Protein AF-W2UK79-F1 (afdb_monomer_lite)

pLDDT: mean 92.47, std 12.88, range [33.97, 98.88]

Foldseek 3Di:
DDDDDDDDDDDDPPDPPPPLPFFAEEEEQADAFQLPAPLDDLLQCVVVQVLLLVLLFQAEEEAADFLVVLVVLVVVVDPLCVCVLVPGQVVLVVLLVLLCVLVVHALVVLVVLLVVLVVDPDAALLSLLSNLSSCSNNSVLLLSLLSCVPRPDPVCCVVHSDDPVSSVVSNVVLPRSGCSNSHRSSNCNSSVHNGHHYQFDPCLSSVLCVLPVCLVVLCVVCVVLLPCLCVQVLNVVLVVLSVVSSVVSHCPSNSLSLQDPVSQVSNCVSPPVSLVVDDRVSCSSVSSNVSLLVRLVSSLVSVVVVCVVPPSGYYYYYDHSNSRVSSVVPQVVDPSYHYDGSD

Radius of gyration: 22.53 Å; chains: 1; bounding box: 51×63×57 Å

Sequence (343 aa):
MRLFSVFTLLFFTFFINNAQDRNTQILIVGTPHLHHIDGFDAAMVSPVIKKLDTYNFDVVCIENMPAEMLYDIRSRKDNAFSGVIDNFGGHRLILADSAQKILEINFVTAEKKISELRKTEILTDQDRLALIEYYIAAADITSAILQYNYLKDRSILKQSRLPHDLIEKVLVLSYGANEIYSVAVPVAQHQHLEKIDYIDNFQDEALLLKHYPDFISDYQKNKDQLNGISEHPIYKKQQEILIKGIADKDLSAYYSFLNDKEYGSQDFQAQWAVWFKTNFESGSDKARFYLWEMRNLQITANIAKVCALNPGKRIMVIIGASHKTFLEKYLKQLPHVDLLSYN

InterPro domains:
  IPR043749 Protein of unknown function DUF5694 [PF18950] (175-340)

Secondary structure (DSSP, 8-state):
-------------S----S--SPEEEEEEEE--GGGSTT--GGGGHHHHHHHHTT--SEEEESS--HHHHHHHHHHT-GGGHHHHHHHTHHHHHHHHHHHHHHT--HHHHHHHHHHHTT-SS--HHHHHHHHHHHHHTT-HHHHHHHHHT-S-GGGGGG-SS-HHHHHHHHHGGGSSSHIIIIIHHHHHHTT-S--EE---THHHHHHHHH-TTHHHHHHHTHHHHTTTTT-HHHHHHHHHHHHHHHHT--HHHHHHHTSHHHHHHHHHHHTGGGGT---TTSHHHHHHHHHHHHHHHHHHHHHHHHHHSTT-EEEEEEEHHHHHHHHHHHTTSTTEEEPP--

Structure (mmCIF, N/CA/C/O backbone):
data_AF-W2UK79-F1
#
_entry.id   AF-W2UK79-F1
#
loop_
_atom_site.group_PDB
_atom_site.id
_atom_site.type_symbol
_atom_site.label_atom_id
_atom_site.label_alt_id
_atom_site.label_comp_id
_atom_site.label_asym_id
_atom_site.label_entity_id
_atom_site.label_seq_id
_atom_site.pdbx_PDB_ins_code
_atom_site.Cartn_x
_atom_site.Cartn_y
_atom_site.Cartn_z
_atom_site.occupancy
_atom_site.B_iso_or_equiv
_atom_site.auth_seq_id
_atom_site.auth_comp_id
_atom_site.auth_asym_id
_atom_site.auth_atom_id
_atom_site.pdbx_PDB_model_num
ATOM 1 N N . MET A 1 1 ? 12.069 -43.355 30.493 1.00 36.28 1 MET A N 1
ATOM 2 C CA . MET A 1 1 ? 12.565 -43.981 29.249 1.00 36.28 1 MET A CA 1
ATOM 3 C C . MET A 1 1 ? 11.518 -43.736 28.173 1.00 36.28 1 MET A C 1
ATOM 5 O O . MET A 1 1 ? 10.355 -44.015 28.419 1.00 36.28 1 MET A O 1
ATOM 9 N N . ARG A 1 2 ? 11.907 -43.085 27.072 1.00 40.25 2 ARG A N 1
ATOM 10 C CA . ARG A 1 2 ? 11.037 -42.711 25.945 1.00 40.25 2 ARG A CA 1
ATOM 11 C C . ARG A 1 2 ? 10.443 -43.955 25.278 1.00 40.25 2 ARG A C 1
ATOM 13 O O . ARG A 1 2 ? 11.193 -44.889 25.021 1.00 40.25 2 ARG A O 1
ATOM 20 N N . LEU A 1 3 ? 9.176 -43.895 24.875 1.00 33.97 3 LEU A N 1
ATOM 21 C CA . LEU A 1 3 ? 8.708 -44.595 23.681 1.00 33.97 3 LEU A CA 1
ATOM 22 C C . LEU A 1 3 ? 7.707 -43.715 22.932 1.00 33.97 3 LEU A C 1
ATOM 24 O O . LEU A 1 3 ? 6.635 -43.380 23.424 1.00 33.97 3 LEU A O 1
ATOM 28 N N . PHE A 1 4 ? 8.145 -43.313 21.743 1.00 39.09 4 PHE A N 1
ATOM 29 C CA . PHE A 1 4 ? 7.326 -42.815 20.650 1.00 39.09 4 PHE A CA 1
ATOM 30 C C . PHE A 1 4 ? 6.219 -43.827 20.325 1.00 39.09 4 PHE A C 1
ATOM 32 O O . PHE A 1 4 ? 6.498 -45.020 20.214 1.00 39.09 4 PHE A O 1
ATOM 39 N N . SER A 1 5 ? 5.008 -43.347 20.048 1.00 36.84 5 SER A N 1
ATOM 40 C CA . SER A 1 5 ? 4.120 -44.038 19.116 1.00 36.84 5 SER A CA 1
ATOM 41 C C . SER A 1 5 ? 3.380 -43.008 18.269 1.00 36.84 5 SER A C 1
ATOM 43 O O . SER A 1 5 ? 2.456 -42.331 18.710 1.00 36.84 5 SER A O 1
ATOM 45 N N . VAL A 1 6 ? 3.912 -42.842 17.062 1.00 41.97 6 VAL A N 1
ATOM 46 C CA . VAL A 1 6 ? 3.257 -42.253 15.896 1.00 41.97 6 VAL A CA 1
ATOM 47 C C . VAL A 1 6 ? 2.276 -43.306 15.361 1.00 41.97 6 VAL A C 1
ATOM 49 O O . VAL A 1 6 ? 2.567 -44.493 15.461 1.00 41.97 6 VAL A O 1
ATOM 52 N N . PHE A 1 7 ? 1.186 -42.847 14.741 1.00 43.78 7 PHE A N 1
ATOM 53 C CA . PHE A 1 7 ? 0.115 -43.593 14.059 1.00 43.78 7 PHE A CA 1
ATOM 54 C C . PHE A 1 7 ? -1.079 -44.041 14.907 1.00 43.78 7 PHE A C 1
ATOM 56 O O . PHE A 1 7 ? -1.149 -45.158 15.408 1.00 43.78 7 PHE A O 1
ATOM 63 N N . THR A 1 8 ? -2.140 -43.234 14.850 1.00 39.72 8 THR A N 1
ATOM 64 C CA . THR A 1 8 ? -3.452 -43.775 14.468 1.00 39.72 8 THR A CA 1
ATOM 65 C C . THR A 1 8 ? -4.184 -42.747 13.605 1.00 39.72 8 THR A C 1
ATOM 67 O O . THR A 1 8 ? -4.798 -41.803 14.092 1.00 39.72 8 THR A O 1
ATOM 70 N N . LEU A 1 9 ? -4.032 -42.910 12.290 1.00 46.16 9 LEU A N 1
ATOM 71 C CA . LEU A 1 9 ? -4.936 -42.374 11.277 1.00 46.16 9 LEU A CA 1
ATOM 72 C C . LEU A 1 9 ? -6.135 -43.338 11.170 1.00 46.16 9 LEU A C 1
ATOM 74 O O . LEU A 1 9 ? -5.940 -44.535 11.363 1.00 46.16 9 LEU A O 1
ATOM 78 N N . LEU A 1 10 ? -7.294 -42.813 10.749 1.00 41.62 10 LEU A N 1
ATOM 79 C CA . LEU A 1 10 ? -8.509 -43.507 10.268 1.00 41.62 10 LEU A CA 1
ATOM 80 C C . LEU A 1 10 ? -9.563 -43.908 11.317 1.00 41.62 10 LEU A C 1
ATOM 82 O O . LEU A 1 10 ? -9.496 -44.974 11.911 1.00 41.62 10 LEU A O 1
ATOM 86 N N . PHE A 1 11 ? -10.610 -43.088 11.454 1.00 41.50 11 PHE A N 1
ATOM 87 C CA . PHE A 1 11 ? -11.919 -43.307 10.804 1.00 41.50 11 PHE A CA 1
ATOM 88 C C . PHE A 1 11 ? -12.947 -42.326 11.394 1.00 41.50 11 PHE A C 1
ATOM 90 O O . PHE A 1 11 ? -13.540 -42.585 12.432 1.00 41.50 11 PHE A O 1
ATOM 97 N N . PHE A 1 12 ? -13.177 -41.206 10.709 1.00 42.12 12 PHE A N 1
ATOM 98 C CA . PHE A 1 12 ? -14.438 -40.464 10.792 1.00 42.12 12 PHE A CA 1
ATOM 99 C C . PHE A 1 12 ? -14.711 -39.879 9.407 1.00 42.12 12 PHE A C 1
ATOM 101 O O . PHE A 1 12 ? -14.282 -38.780 9.068 1.00 42.12 12 PHE A O 1
ATOM 108 N N . THR A 1 13 ? -15.368 -40.666 8.562 1.00 46.53 13 THR A N 1
ATOM 109 C CA . THR A 1 13 ? -16.016 -40.178 7.344 1.00 46.53 13 THR A CA 1
ATOM 110 C C . THR A 1 13 ? -17.510 -40.031 7.615 1.00 46.53 13 THR A C 1
ATOM 112 O O . THR A 1 13 ? -18.098 -40.851 8.312 1.00 46.53 13 THR A O 1
ATOM 115 N N . PHE A 1 14 ? -18.085 -38.986 7.012 1.00 45.28 14 PHE A N 1
ATOM 116 C CA . PHE A 1 14 ? -19.491 -38.558 7.024 1.00 45.28 14 PHE A CA 1
ATOM 117 C C . PHE A 1 14 ? -19.942 -37.609 8.142 1.00 45.28 14 PHE A C 1
ATOM 119 O O . PHE A 1 14 ? -20.873 -37.898 8.874 1.00 45.28 14 PHE A O 1
ATOM 126 N N . PHE A 1 15 ? -19.319 -36.425 8.178 1.00 43.72 15 PHE A N 1
ATOM 127 C CA . PHE A 1 15 ? -19.997 -35.112 8.183 1.00 43.72 15 PHE A CA 1
ATOM 128 C C . PHE A 1 15 ? -18.997 -34.046 7.681 1.00 43.72 15 PHE A C 1
ATOM 130 O O . PHE A 1 15 ? -18.577 -33.161 8.417 1.00 43.72 15 PHE A O 1
ATOM 137 N N . ILE A 1 16 ? -18.555 -34.150 6.421 1.00 49.62 16 ILE A N 1
ATOM 138 C CA . ILE A 1 16 ? -17.819 -33.065 5.747 1.00 49.62 16 ILE A CA 1
ATOM 139 C C . ILE A 1 16 ? -18.728 -32.546 4.635 1.00 49.62 16 ILE A C 1
ATOM 141 O O . ILE A 1 16 ? -18.585 -32.922 3.483 1.00 49.62 16 ILE A O 1
ATOM 145 N N . ASN A 1 17 ? -19.716 -31.740 5.009 1.00 46.31 17 ASN A N 1
ATOM 146 C CA . ASN A 1 17 ? -20.507 -30.932 4.077 1.00 46.31 17 ASN A CA 1
ATOM 147 C C . ASN A 1 17 ? -20.532 -29.487 4.588 1.00 46.31 17 ASN A C 1
ATOM 149 O O . ASN A 1 17 ? -21.589 -28.926 4.833 1.00 46.31 17 ASN A O 1
ATOM 153 N N . ASN A 1 18 ? -19.338 -28.956 4.860 1.00 50.94 18 ASN A N 1
ATOM 154 C CA . ASN A 1 18 ? -19.030 -27.528 5.011 1.00 50.94 18 ASN A CA 1
ATOM 155 C C . ASN A 1 18 ? -17.501 -27.359 4.895 1.00 50.94 18 ASN A C 1
ATOM 157 O O . ASN A 1 18 ? -16.847 -26.763 5.751 1.00 50.94 18 ASN A O 1
ATOM 161 N N . ALA A 1 19 ? -16.894 -27.988 3.884 1.00 52.16 19 ALA A N 1
ATOM 162 C CA . ALA A 1 19 ? -15.477 -27.803 3.595 1.00 52.16 19 ALA A CA 1
ATOM 163 C C . ALA A 1 19 ? -15.313 -26.462 2.877 1.00 52.16 19 ALA A C 1
ATOM 165 O O . ALA A 1 19 ? -15.335 -26.438 1.659 1.00 52.16 19 ALA A O 1
ATOM 166 N N . GLN A 1 20 ? -15.194 -25.373 3.647 1.00 57.97 20 GLN A N 1
ATOM 167 C CA . GLN A 1 20 ? -14.816 -24.027 3.194 1.00 57.97 20 GLN A CA 1
ATOM 168 C C . GLN A 1 20 ? -15.284 -23.724 1.754 1.00 57.97 20 GLN A C 1
ATOM 170 O O . GLN A 1 20 ? -14.470 -23.612 0.844 1.00 57.97 20 GLN A O 1
ATOM 175 N N . ASP A 1 21 ? -16.601 -23.626 1.545 1.00 63.22 21 ASP A N 1
ATOM 176 C CA . ASP A 1 21 ? -17.235 -23.636 0.210 1.00 63.22 21 ASP A CA 1
ATOM 177 C C . ASP A 1 21 ? -16.831 -22.472 -0.718 1.00 63.22 21 ASP A C 1
ATOM 179 O O . ASP A 1 21 ? -17.284 -22.391 -1.861 1.00 63.22 21 ASP A O 1
ATOM 183 N N . ARG A 1 22 ? -15.983 -21.547 -0.258 1.00 85.38 22 ARG A N 1
ATOM 184 C CA . ARG A 1 22 ? -15.556 -20.390 -1.036 1.00 85.38 22 ARG A CA 1
ATOM 185 C C . ARG A 1 22 ? -14.044 -20.218 -1.003 1.00 85.38 22 ARG A C 1
ATOM 187 O O . ARG A 1 22 ? -13.456 -20.001 0.057 1.00 85.38 22 ARG A O 1
ATOM 194 N N . ASN A 1 23 ? -13.445 -20.248 -2.189 1.00 94.38 23 ASN A N 1
ATOM 195 C CA . ASN A 1 23 ? -12.074 -19.808 -2.406 1.00 94.38 23 ASN A CA 1
ATOM 196 C C . ASN A 1 23 ? -11.925 -18.335 -1.992 1.00 94.38 23 ASN A C 1
ATOM 198 O O . ASN A 1 23 ? -12.840 -17.525 -2.177 1.00 94.38 23 ASN A O 1
ATOM 202 N N . THR A 1 24 ? -10.763 -17.977 -1.451 1.00 97.44 24 THR A N 1
ATOM 203 C CA . THR A 1 24 ? -10.403 -16.575 -1.220 1.00 97.44 24 THR A CA 1
ATOM 204 C C . THR A 1 24 ? -10.275 -15.885 -2.575 1.00 97.44 24 THR A C 1
ATOM 206 O O . THR A 1 24 ? -9.563 -16.361 -3.455 1.00 97.44 24 THR A O 1
ATOM 209 N N . GLN A 1 25 ? -10.970 -14.766 -2.758 1.00 98.19 25 GLN A N 1
ATOM 210 C CA . GLN A 1 25 ? -10.987 -14.044 -4.030 1.00 98.19 25 GLN A CA 1
ATOM 211 C C . GLN A 1 25 ? -10.075 -12.825 -3.935 1.00 98.19 25 GLN A C 1
ATOM 213 O O . GLN A 1 25 ? -10.228 -12.035 -3.009 1.00 98.19 25 GLN A O 1
ATOM 218 N N . ILE A 1 26 ? -9.156 -12.633 -4.876 1.00 98.69 26 ILE A N 1
ATOM 219 C CA . ILE A 1 26 ? -8.188 -11.529 -4.829 1.00 98.69 26 ILE A CA 1
ATOM 220 C C . ILE A 1 26 ? -8.284 -10.707 -6.110 1.00 98.69 26 ILE A C 1
ATOM 222 O O . ILE A 1 26 ? -8.117 -11.243 -7.203 1.00 98.69 26 ILE A O 1
ATOM 226 N N . LEU A 1 27 ? -8.516 -9.400 -5.982 1.00 98.75 27 LEU A N 1
ATOM 227 C CA . LEU A 1 27 ? -8.333 -8.446 -7.074 1.00 98.75 27 LEU A CA 1
ATOM 228 C C . LEU A 1 27 ? -7.026 -7.685 -6.859 1.00 98.75 27 LEU A C 1
ATOM 230 O O . LEU A 1 27 ? -6.900 -6.945 -5.886 1.00 98.75 27 LEU A O 1
ATOM 234 N N . ILE A 1 28 ? -6.080 -7.826 -7.788 1.00 98.69 28 ILE A N 1
ATOM 235 C CA . ILE A 1 28 ? -4.890 -6.971 -7.828 1.00 98.69 28 ILE A CA 1
ATOM 236 C C . ILE A 1 28 ? -5.201 -5.764 -8.706 1.00 98.69 28 ILE A C 1
ATOM 238 O O . ILE A 1 28 ? -5.476 -5.918 -9.897 1.00 98.69 28 ILE A O 1
ATOM 242 N N . VAL A 1 29 ? -5.146 -4.578 -8.119 1.00 98.56 29 VAL A N 1
ATOM 243 C CA . VAL A 1 29 ? -5.366 -3.294 -8.774 1.00 98.56 29 VAL A CA 1
ATOM 244 C C . VAL A 1 29 ? -4.006 -2.641 -8.979 1.00 98.56 29 VAL A C 1
ATOM 246 O O . VAL A 1 29 ? -3.430 -2.077 -8.053 1.00 98.56 29 VAL A O 1
ATOM 249 N N . GLY A 1 30 ? -3.504 -2.750 -10.206 1.00 97.94 30 GLY A N 1
ATOM 250 C CA . GLY A 1 30 ? -2.342 -2.022 -10.688 1.00 97.94 30 GLY A CA 1
ATOM 251 C C . GLY A 1 30 ? -2.646 -0.530 -10.724 1.00 97.94 30 GLY A C 1
ATOM 252 O O . GLY A 1 30 ? -3.619 -0.110 -11.356 1.00 97.94 30 GLY A O 1
ATOM 253 N N . THR A 1 31 ? -1.830 0.264 -10.050 1.00 96.81 31 THR A N 1
ATOM 254 C CA . THR A 1 31 ? -1.990 1.713 -9.972 1.00 96.81 31 THR A CA 1
ATOM 255 C C . THR A 1 31 ? -0.838 2.439 -10.646 1.00 96.81 31 THR A C 1
ATOM 257 O O . THR A 1 31 ? 0.261 1.888 -10.776 1.00 96.81 31 THR A O 1
ATOM 260 N N . PRO A 1 32 ? -1.058 3.692 -11.070 1.00 91.12 32 PRO A N 1
ATOM 261 C CA . PRO A 1 32 ? 0.058 4.594 -11.299 1.00 91.12 32 PRO A CA 1
ATOM 262 C C . PRO A 1 32 ? 0.663 5.026 -9.956 1.00 91.12 32 PRO A C 1
ATOM 264 O O . PRO A 1 32 ? 0.180 4.628 -8.901 1.00 91.12 32 PRO A O 1
ATOM 267 N N . HIS A 1 33 ? 1.681 5.881 -10.018 1.00 91.56 33 HIS A N 1
ATOM 268 C CA . HIS A 1 33 ? 2.098 6.728 -8.906 1.00 91.56 33 HIS A CA 1
ATOM 269 C C . HIS A 1 33 ? 1.433 8.107 -9.069 1.00 91.56 33 HIS A C 1
ATOM 271 O O . HIS A 1 33 ? 1.997 8.999 -9.696 1.00 91.56 33 HIS A O 1
ATOM 277 N N . LEU A 1 34 ? 0.212 8.272 -8.557 1.00 94.44 34 LEU A N 1
ATOM 278 C CA . LEU A 1 34 ? -0.636 9.469 -8.601 1.00 94.44 34 LEU A CA 1
ATOM 279 C C . LEU A 1 34 ? 0.101 10.731 -8.144 1.00 94.44 34 LEU A C 1
ATOM 281 O O . LEU A 1 34 ? -0.153 11.803 -8.679 1.00 94.44 34 LEU A O 1
ATOM 285 N N . HIS A 1 35 ? 1.058 10.603 -7.224 1.00 93.12 35 HIS A N 1
ATOM 286 C CA . HIS A 1 35 ? 1.846 11.739 -6.739 1.00 93.12 35 HIS A CA 1
ATOM 287 C C . HIS A 1 35 ? 2.787 12.320 -7.804 1.00 93.12 35 HIS A C 1
ATOM 289 O O . HIS A 1 35 ? 3.241 13.450 -7.659 1.00 93.12 35 HIS A O 1
ATOM 295 N N . HIS A 1 36 ? 3.073 11.563 -8.867 1.00 91.56 36 HIS A N 1
ATOM 296 C CA . HIS A 1 36 ? 3.834 12.013 -10.032 1.00 91.56 36 HIS A CA 1
ATOM 297 C C . HIS A 1 36 ? 2.943 12.548 -11.164 1.00 91.56 36 HIS A C 1
ATOM 299 O O . HIS A 1 36 ? 3.455 12.888 -12.229 1.00 91.56 36 HIS A O 1
ATOM 305 N N . ILE A 1 37 ? 1.619 12.582 -10.986 1.00 93.62 37 ILE A N 1
ATOM 306 C CA . ILE A 1 37 ? 0.692 13.071 -12.006 1.00 93.62 37 ILE A CA 1
ATOM 307 C C . ILE A 1 37 ? 0.406 14.550 -11.753 1.00 93.62 37 ILE A C 1
ATOM 309 O O . ILE A 1 37 ? -0.345 14.914 -10.846 1.00 93.62 37 ILE A O 1
ATOM 313 N N . ASP A 1 38 ? 0.968 15.403 -12.605 1.00 93.31 38 ASP A N 1
ATOM 314 C CA . ASP A 1 38 ? 0.678 16.833 -12.587 1.00 93.31 38 ASP A CA 1
ATOM 315 C C . ASP A 1 38 ? -0.816 17.096 -12.827 1.00 93.31 38 ASP A C 1
ATOM 317 O O . ASP A 1 38 ? -1.421 16.589 -13.773 1.00 93.31 38 ASP A O 1
ATOM 321 N N . GLY A 1 39 ? -1.417 17.917 -11.965 1.00 91.44 39 GLY A N 1
ATOM 322 C CA . GLY A 1 39 ? -2.837 18.264 -12.052 1.00 91.44 39 GLY A CA 1
ATOM 323 C C . GLY A 1 39 ? -3.793 17.185 -11.541 1.00 91.44 39 GLY A C 1
ATOM 324 O O . GLY A 1 39 ? -4.998 17.320 -11.755 1.00 91.44 39 GLY A O 1
ATOM 325 N N . PHE A 1 40 ? -3.295 16.141 -10.868 1.00 95.69 40 PHE A N 1
ATOM 326 C CA . PHE A 1 40 ? -4.151 15.164 -10.201 1.00 95.69 40 PHE A CA 1
ATOM 327 C C . PHE A 1 40 ? -5.079 15.825 -9.171 1.00 95.69 40 PHE A C 1
ATOM 329 O O . PHE A 1 40 ? -4.657 16.643 -8.354 1.00 95.69 40 PHE A O 1
ATOM 336 N N . ASP A 1 41 ? -6.338 15.397 -9.184 1.00 93.69 41 ASP A N 1
ATOM 337 C CA . ASP A 1 41 ? -7.345 15.713 -8.177 1.00 93.69 41 ASP A CA 1
ATOM 338 C C . ASP A 1 41 ? -8.032 14.411 -7.742 1.00 93.69 41 ASP A C 1
ATOM 340 O O . ASP A 1 41 ? -8.332 13.550 -8.575 1.00 93.69 41 ASP A O 1
ATOM 344 N N . ALA A 1 42 ? -8.302 14.253 -6.444 1.00 94.00 42 ALA A N 1
ATOM 345 C CA . ALA A 1 42 ? -8.895 13.029 -5.902 1.00 94.00 42 ALA A CA 1
ATOM 346 C C . ALA A 1 42 ? -10.266 12.698 -6.525 1.00 94.00 42 ALA A C 1
ATOM 348 O O . ALA A 1 42 ? -10.628 11.525 -6.639 1.00 94.00 42 ALA A O 1
ATOM 349 N N . ALA A 1 43 ? -11.019 13.693 -7.006 1.00 95.56 43 ALA A N 1
ATOM 350 C CA . ALA A 1 43 ? -12.276 13.454 -7.704 1.00 95.56 43 ALA A CA 1
ATOM 351 C C . ALA A 1 43 ? -12.080 12.643 -8.997 1.00 95.56 43 ALA A C 1
ATOM 353 O O . ALA A 1 43 ? -12.978 11.879 -9.357 1.00 95.56 43 ALA A O 1
ATOM 354 N N . MET A 1 44 ? -10.906 12.722 -9.641 1.00 97.69 44 MET A N 1
ATOM 355 C CA . MET A 1 44 ? -10.609 12.009 -10.891 1.00 97.69 44 MET A CA 1
ATOM 356 C C . MET A 1 44 ? -10.625 10.481 -10.745 1.00 97.69 44 MET A C 1
ATOM 358 O O . MET A 1 44 ? -10.802 9.771 -11.734 1.00 97.69 44 MET A O 1
ATOM 362 N N . VAL A 1 45 ? -10.455 9.954 -9.527 1.00 97.75 45 VAL A N 1
ATOM 363 C CA . VAL A 1 45 ? -10.546 8.511 -9.237 1.00 97.75 45 VAL A CA 1
ATOM 364 C C . VAL A 1 45 ? -11.906 8.099 -8.669 1.00 97.75 45 VAL A C 1
ATOM 366 O O . VAL A 1 45 ? -12.119 6.922 -8.389 1.00 97.75 45 VAL A O 1
ATOM 369 N N . SER A 1 46 ? -12.881 9.009 -8.575 1.00 97.62 46 SER A N 1
ATOM 370 C CA . SER A 1 46 ? -14.236 8.663 -8.109 1.00 97.62 46 SER A CA 1
ATOM 371 C C . SER A 1 46 ? -14.903 7.566 -8.955 1.00 97.62 46 SER A C 1
ATOM 373 O O . SER A 1 46 ? -15.476 6.638 -8.375 1.00 97.62 46 SER A O 1
ATOM 375 N N . PRO A 1 47 ? -14.807 7.577 -10.303 1.00 98.19 47 PRO A N 1
ATOM 376 C CA . PRO A 1 47 ? -15.331 6.482 -11.124 1.00 98.19 47 PRO A CA 1
ATOM 377 C C . PRO A 1 47 ? -14.604 5.148 -10.886 1.00 98.19 47 PRO A C 1
ATOM 379 O O . PRO A 1 47 ? -15.230 4.088 -10.936 1.00 98.19 47 PRO A O 1
ATOM 382 N N . VAL A 1 48 ? -13.303 5.192 -10.568 1.00 98.44 48 VAL A N 1
ATOM 383 C CA . VAL A 1 48 ? -12.503 4.012 -10.196 1.00 98.44 48 VAL A CA 1
ATOM 384 C C . VAL A 1 48 ? -12.994 3.427 -8.873 1.00 98.44 48 VAL A C 1
ATOM 386 O O . VAL A 1 48 ? -13.261 2.229 -8.815 1.00 98.44 48 VAL A O 1
ATOM 389 N N . ILE A 1 49 ? -13.177 4.256 -7.840 1.00 98.44 49 ILE A N 1
ATOM 390 C CA . ILE A 1 49 ? -13.713 3.830 -6.536 1.00 98.44 49 ILE A CA 1
ATOM 391 C C . ILE A 1 49 ? -15.094 3.201 -6.714 1.00 98.44 49 ILE A C 1
ATOM 393 O O . ILE A 1 49 ? -15.310 2.074 -6.280 1.00 98.44 49 ILE A O 1
ATOM 397 N N . LYS A 1 50 ? -15.999 3.866 -7.446 1.00 98.25 50 LYS A N 1
ATOM 398 C CA . LYS A 1 50 ? -17.353 3.353 -7.704 1.00 98.25 50 LYS A CA 1
ATOM 399 C C . LYS A 1 50 ? -17.334 1.966 -8.348 1.00 98.25 50 LYS A C 1
ATOM 401 O O . LYS A 1 50 ? -18.163 1.123 -8.017 1.00 98.25 50 LYS A O 1
ATOM 406 N N . LYS A 1 51 ? -16.405 1.727 -9.276 1.00 98.06 51 LYS A N 1
ATOM 407 C CA . LYS A 1 51 ? -16.200 0.414 -9.896 1.00 98.06 51 LYS A CA 1
ATOM 408 C C . LYS A 1 51 ? -15.673 -0.605 -8.887 1.00 98.06 51 LYS A C 1
ATOM 410 O O . LYS A 1 51 ? -16.220 -1.703 -8.810 1.00 98.06 51 LYS A O 1
ATOM 415 N N . LEU A 1 52 ? -14.657 -0.251 -8.104 1.00 98.56 52 LEU A N 1
ATOM 416 C CA . LEU A 1 52 ? -14.094 -1.117 -7.064 1.00 98.56 52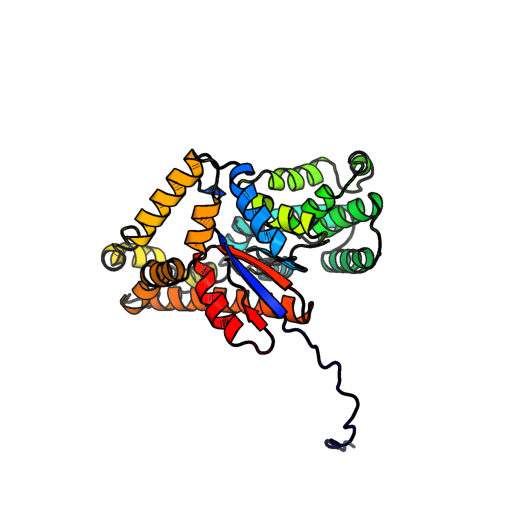 LEU A CA 1
ATOM 417 C C . LEU A 1 52 ? -15.136 -1.493 -6.002 1.00 98.56 52 LEU A C 1
ATOM 419 O O . LEU A 1 52 ? -15.192 -2.650 -5.593 1.00 98.56 52 LEU A O 1
ATOM 423 N N . ASP A 1 53 ? -16.037 -0.582 -5.644 1.00 98.00 53 ASP A N 1
ATOM 424 C CA . ASP A 1 53 ? -17.085 -0.854 -4.658 1.00 98.00 53 ASP A CA 1
ATOM 425 C C . ASP A 1 53 ? -18.058 -1.957 -5.087 1.00 98.00 53 ASP A C 1
ATOM 427 O O . ASP A 1 53 ? -18.590 -2.676 -4.240 1.00 98.00 53 ASP A O 1
ATOM 431 N N . THR A 1 54 ? -18.240 -2.171 -6.395 1.00 97.62 54 THR A N 1
ATOM 432 C CA . THR A 1 54 ? -19.094 -3.258 -6.908 1.00 97.62 54 THR A CA 1
ATOM 433 C C . THR A 1 54 ? -18.566 -4.649 -6.561 1.00 97.62 54 THR A C 1
ATOM 435 O O . THR A 1 54 ? -19.330 -5.619 -6.541 1.00 97.62 54 THR A O 1
ATOM 438 N N . TYR A 1 55 ? -17.272 -4.764 -6.250 1.00 97.69 55 TYR A N 1
ATOM 439 C CA . TYR A 1 55 ? -16.667 -6.038 -5.901 1.00 97.69 55 TYR A CA 1
ATOM 440 C C . TYR A 1 55 ? -17.020 -6.467 -4.483 1.00 97.69 55 TYR A C 1
ATOM 442 O O . TYR A 1 55 ? -17.023 -7.666 -4.265 1.00 97.69 55 TYR A O 1
ATOM 450 N N . ASN A 1 56 ? -17.398 -5.577 -3.559 1.00 97.12 56 ASN A N 1
ATOM 451 C CA . ASN A 1 56 ? -17.678 -5.889 -2.147 1.00 97.12 56 ASN A CA 1
ATOM 452 C C . ASN A 1 56 ? -16.493 -6.589 -1.447 1.00 97.12 56 ASN A C 1
ATOM 454 O O . ASN A 1 56 ? -16.489 -7.817 -1.286 1.00 97.12 56 ASN A O 1
ATOM 458 N N . PHE A 1 57 ? -15.451 -5.824 -1.119 1.00 98.50 57 PHE A N 1
ATOM 459 C CA . PHE A 1 57 ? -14.235 -6.338 -0.481 1.00 98.50 57 PHE A CA 1
ATOM 460 C C . PHE A 1 57 ? -14.402 -6.481 1.031 1.00 98.50 57 PHE A C 1
ATOM 462 O O . PHE A 1 57 ? -14.967 -5.616 1.683 1.00 98.50 57 PHE A O 1
ATOM 469 N N . ASP A 1 58 ? -13.839 -7.547 1.592 1.00 98.44 58 ASP A N 1
ATOM 470 C CA . ASP A 1 58 ? -13.734 -7.761 3.038 1.00 98.44 58 ASP A CA 1
ATOM 471 C C . ASP A 1 58 ? -12.381 -7.286 3.598 1.00 98.44 58 ASP A C 1
ATOM 473 O O . ASP A 1 58 ? -12.230 -7.120 4.806 1.00 98.44 58 ASP A O 1
ATOM 477 N N . VAL A 1 59 ? -11.369 -7.135 2.734 1.00 98.62 59 VAL A N 1
ATOM 478 C CA . VAL A 1 59 ? -10.007 -6.735 3.106 1.00 98.62 59 VAL A CA 1
ATOM 479 C C . VAL A 1 59 ? -9.408 -5.849 2.018 1.00 98.62 59 VAL A C 1
ATOM 481 O O . VAL A 1 59 ? -9.580 -6.115 0.827 1.00 98.62 59 VAL A O 1
ATOM 484 N N . VAL A 1 60 ? -8.657 -4.828 2.428 1.00 98.88 60 VAL A N 1
ATOM 485 C CA . VAL A 1 60 ? -7.874 -3.959 1.543 1.00 98.88 60 VAL A CA 1
ATOM 486 C C . VAL A 1 60 ? -6.407 -4.011 1.960 1.00 98.88 60 VAL A C 1
ATOM 488 O O . VAL A 1 60 ? -6.083 -3.771 3.122 1.00 98.88 60 VAL A O 1
ATOM 491 N N . CYS A 1 61 ? -5.527 -4.306 1.008 1.00 98.88 61 CYS A N 1
ATOM 492 C CA . CYS A 1 61 ? -4.079 -4.343 1.172 1.00 98.88 61 CYS A CA 1
ATOM 493 C C . CYS A 1 61 ? -3.411 -3.245 0.343 1.00 98.88 61 CYS A C 1
ATOM 495 O O . CYS A 1 61 ? -3.802 -3.052 -0.806 1.00 98.88 61 CYS A O 1
ATOM 497 N N . ILE A 1 62 ? -2.383 -2.591 0.887 1.00 98.56 62 ILE A N 1
ATOM 498 C CA . ILE A 1 62 ? -1.646 -1.485 0.253 1.00 98.56 62 ILE A CA 1
ATOM 499 C C . ILE A 1 62 ? -0.152 -1.782 0.091 1.00 98.56 62 ILE A C 1
ATOM 501 O O . ILE A 1 62 ? 0.457 -2.450 0.935 1.00 98.56 62 ILE A O 1
ATOM 505 N N . GLU A 1 63 ? 0.451 -1.209 -0.951 1.00 97.38 63 GLU A N 1
ATOM 506 C CA . GLU A 1 63 ? 1.902 -1.157 -1.186 1.00 97.38 63 GLU A CA 1
ATOM 507 C C . GLU A 1 63 ? 2.614 -0.241 -0.173 1.00 97.38 63 GLU A C 1
ATOM 509 O O . GLU A 1 63 ? 3.109 0.831 -0.488 1.00 97.38 63 GLU A O 1
ATOM 514 N N . ASN A 1 64 ? 2.629 -0.655 1.089 1.00 96.25 64 ASN A N 1
ATOM 515 C CA . ASN A 1 64 ? 3.484 -0.095 2.126 1.00 96.25 64 ASN A CA 1
ATOM 516 C C . ASN A 1 64 ? 4.042 -1.235 2.980 1.00 96.25 64 ASN A C 1
ATOM 518 O O . ASN A 1 64 ? 3.404 -2.278 3.147 1.00 96.25 64 ASN A O 1
ATOM 522 N N . MET A 1 65 ? 5.214 -1.020 3.583 1.00 96.19 65 MET A N 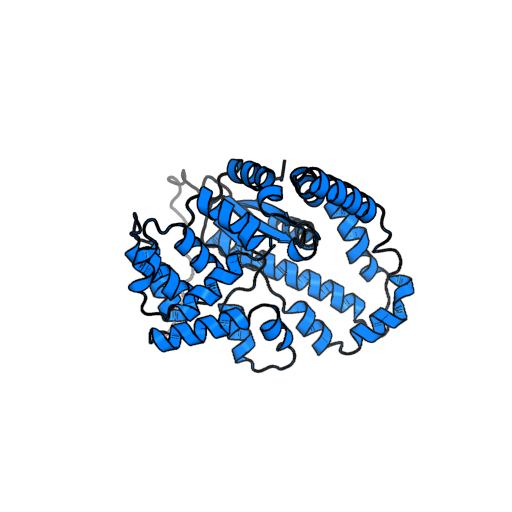1
ATOM 523 C CA . MET A 1 65 ? 5.844 -2.032 4.438 1.00 96.19 65 MET A CA 1
ATOM 524 C C . MET A 1 65 ? 5.124 -2.199 5.783 1.00 96.19 65 MET A C 1
ATOM 526 O O . MET A 1 65 ? 4.852 -1.176 6.434 1.00 96.19 65 MET A O 1
ATOM 530 N N . PRO A 1 66 ? 4.894 -3.448 6.240 1.00 96.56 66 PRO A N 1
ATOM 531 C CA . PRO A 1 66 ? 4.406 -3.743 7.586 1.00 96.56 66 PRO A CA 1
ATOM 532 C C . PRO A 1 66 ? 5.295 -3.143 8.678 1.00 96.56 66 PRO A C 1
ATOM 534 O O . PRO A 1 66 ? 6.524 -3.136 8.560 1.00 96.56 66 PRO A O 1
ATOM 537 N N . ALA A 1 67 ? 4.681 -2.681 9.768 1.00 96.25 67 ALA A N 1
ATOM 538 C CA . ALA A 1 67 ? 5.394 -2.066 10.883 1.00 96.25 67 ALA A CA 1
ATOM 539 C C . ALA A 1 67 ? 6.403 -3.026 11.529 1.00 96.25 67 ALA A C 1
ATOM 541 O O . ALA A 1 67 ? 7.526 -2.617 11.817 1.00 96.25 67 ALA A O 1
ATOM 542 N N . GLU A 1 68 ? 6.064 -4.308 11.685 1.00 95.38 68 GLU A N 1
ATOM 543 C CA . GLU A 1 68 ? 6.960 -5.324 12.250 1.00 95.38 68 GLU A CA 1
ATOM 544 C C . GLU A 1 68 ? 8.269 -5.417 11.466 1.00 95.38 68 GLU A C 1
ATOM 546 O O . GLU A 1 68 ? 9.344 -5.488 12.056 1.00 95.38 68 GLU A O 1
ATOM 551 N N . MET A 1 69 ? 8.182 -5.363 10.134 1.00 95.31 69 MET A N 1
ATOM 552 C CA . MET A 1 69 ? 9.353 -5.403 9.263 1.00 95.31 69 MET A CA 1
ATOM 553 C C . MET A 1 69 ? 10.194 -4.131 9.396 1.00 95.31 69 MET A C 1
ATOM 555 O O . MET A 1 69 ? 11.419 -4.208 9.410 1.00 95.31 69 MET A O 1
ATOM 559 N N . LEU A 1 70 ? 9.561 -2.966 9.544 1.00 95.88 70 LEU A N 1
ATOM 560 C CA . LEU A 1 70 ? 10.271 -1.708 9.782 1.00 95.88 70 LEU A CA 1
ATOM 561 C C . LEU A 1 70 ? 10.988 -1.699 11.139 1.00 95.88 70 LEU A C 1
ATOM 563 O O . LEU A 1 70 ? 12.145 -1.279 11.217 1.00 95.88 70 LEU A O 1
ATOM 567 N N . TYR A 1 71 ? 10.335 -2.183 12.201 1.00 95.44 71 TYR A N 1
ATOM 568 C CA . TYR A 1 71 ? 10.960 -2.349 13.516 1.00 95.44 71 TYR A CA 1
ATOM 569 C C . TYR A 1 71 ? 12.128 -3.335 13.460 1.00 95.44 71 TYR A C 1
ATOM 571 O O . TYR A 1 71 ? 13.186 -3.043 14.020 1.00 95.44 71 TYR A O 1
ATOM 579 N N . ASP A 1 72 ? 11.965 -4.459 12.760 1.00 95.38 72 ASP A N 1
ATOM 580 C CA . ASP A 1 72 ? 13.029 -5.439 12.562 1.00 95.38 72 ASP A CA 1
ATOM 581 C C . ASP A 1 72 ? 14.225 -4.817 11.826 1.00 95.38 72 ASP A C 1
ATOM 583 O O . ASP A 1 72 ? 15.329 -4.813 12.371 1.00 95.38 72 ASP A O 1
ATOM 587 N N . ILE A 1 73 ? 14.015 -4.175 10.671 1.00 95.19 73 ILE A N 1
ATOM 588 C CA . ILE A 1 73 ? 15.079 -3.492 9.913 1.00 95.19 73 ILE A CA 1
ATOM 589 C C . ILE A 1 73 ? 15.795 -2.451 10.779 1.00 95.19 73 ILE A C 1
ATOM 591 O O . ILE A 1 73 ? 17.027 -2.447 10.846 1.00 95.19 73 ILE A O 1
ATOM 595 N N . ARG A 1 74 ? 15.044 -1.607 11.498 1.00 94.31 74 ARG A N 1
ATOM 596 C CA . ARG A 1 74 ? 15.616 -0.601 12.404 1.00 94.31 74 ARG A CA 1
ATOM 597 C C . ARG A 1 74 ? 16.445 -1.238 13.524 1.00 94.31 74 ARG A C 1
ATOM 599 O O . ARG A 1 74 ? 17.485 -0.695 13.894 1.00 94.31 74 ARG A O 1
ATOM 606 N N . SER A 1 75 ? 16.024 -2.389 14.052 1.00 94.69 75 SER A N 1
ATOM 607 C CA . SER A 1 75 ? 16.730 -3.087 15.135 1.00 94.69 75 SER A CA 1
ATOM 608 C C . SER A 1 75 ? 18.091 -3.647 14.713 1.00 94.69 75 SER A C 1
ATOM 610 O O . SER A 1 75 ? 19.008 -3.698 15.535 1.00 94.69 75 SER A O 1
ATOM 612 N N . ARG A 1 76 ? 18.251 -3.994 13.427 1.00 94.38 76 ARG A N 1
ATOM 613 C CA . ARG A 1 76 ? 19.504 -4.525 12.868 1.00 94.38 76 ARG A CA 1
ATOM 614 C C . ARG A 1 76 ? 20.642 -3.498 12.894 1.00 94.38 76 ARG A C 1
ATOM 616 O O . ARG A 1 76 ? 21.799 -3.905 12.893 1.00 94.38 76 ARG A O 1
ATOM 623 N N . LYS A 1 77 ? 20.328 -2.190 12.923 1.00 92.38 77 LYS A N 1
ATOM 624 C CA . LYS A 1 77 ? 21.303 -1.077 12.847 1.00 92.38 77 LYS A CA 1
ATOM 625 C C . LYS A 1 77 ? 22.286 -1.224 11.674 1.00 92.38 77 LYS A C 1
ATOM 627 O O . LYS A 1 77 ? 23.464 -0.900 11.791 1.00 92.38 77 LYS A O 1
ATOM 632 N N . ASP A 1 78 ? 21.793 -1.745 10.555 1.00 94.44 78 ASP A N 1
ATOM 633 C CA . ASP A 1 78 ? 22.574 -1.941 9.340 1.00 94.44 78 ASP A CA 1
ATOM 634 C C . ASP A 1 78 ? 22.391 -0.734 8.413 1.00 94.44 78 ASP A C 1
ATOM 636 O O . ASP A 1 78 ? 21.302 -0.506 7.883 1.00 94.44 78 ASP A O 1
ATOM 640 N N . ASN A 1 79 ? 23.466 0.032 8.210 1.00 93.44 79 ASN A N 1
ATOM 641 C CA . ASN A 1 79 ? 23.456 1.236 7.377 1.00 93.44 79 ASN A CA 1
ATOM 642 C C . ASN A 1 79 ? 23.055 0.953 5.924 1.00 93.44 79 ASN A C 1
ATOM 644 O O . ASN A 1 79 ? 22.534 1.846 5.266 1.00 93.44 79 ASN A O 1
ATOM 648 N N . ALA A 1 80 ? 23.236 -0.274 5.425 1.00 93.12 80 ALA A N 1
ATOM 649 C CA . ALA A 1 80 ? 22.798 -0.628 4.077 1.00 93.12 80 ALA A CA 1
ATOM 650 C C . ALA A 1 80 ? 21.275 -0.505 3.887 1.00 93.12 80 ALA A C 1
ATOM 652 O O . ALA A 1 80 ? 20.804 -0.349 2.765 1.00 93.12 80 ALA A O 1
ATOM 653 N N . PHE A 1 81 ? 20.506 -0.555 4.978 1.00 93.69 81 PHE A N 1
ATOM 654 C CA . PHE A 1 81 ? 19.049 -0.449 4.967 1.00 93.69 81 PHE A CA 1
ATOM 655 C C . PHE A 1 81 ? 18.547 0.905 5.481 1.00 93.69 81 PHE A C 1
ATOM 657 O O . PHE A 1 81 ? 17.336 1.072 5.635 1.00 93.69 81 PHE A O 1
ATOM 664 N N . SER A 1 82 ? 19.426 1.884 5.743 1.00 91.12 82 SER A N 1
ATOM 665 C CA . SER A 1 82 ? 18.988 3.197 6.239 1.00 91.12 82 SER A CA 1
ATOM 666 C C . SER A 1 82 ? 18.028 3.859 5.255 1.00 91.12 82 SER A C 1
ATOM 668 O O . SER A 1 82 ? 16.960 4.288 5.666 1.00 91.12 82 SER A O 1
ATOM 670 N N . GLY A 1 83 ? 18.320 3.788 3.949 1.00 88.94 83 GLY A N 1
ATOM 671 C CA . GLY A 1 83 ? 17.443 4.307 2.897 1.00 88.94 83 GLY A CA 1
ATOM 672 C C . GLY A 1 83 ? 16.046 3.678 2.880 1.00 88.94 83 GLY A C 1
ATOM 673 O O . GLY A 1 83 ? 15.093 4.343 2.481 1.00 88.94 83 GLY A O 1
ATOM 674 N N . VAL A 1 84 ? 15.893 2.437 3.366 1.00 90.44 84 VAL A N 1
ATOM 675 C CA . VAL A 1 84 ? 14.569 1.814 3.519 1.00 90.44 84 VAL A CA 1
ATOM 676 C C . VAL A 1 84 ? 13.771 2.506 4.616 1.00 90.44 84 VAL A C 1
ATOM 678 O O . VAL A 1 84 ? 12.600 2.837 4.434 1.00 90.44 84 VAL A O 1
ATOM 681 N N . ILE A 1 85 ? 14.414 2.758 5.755 1.00 92.25 85 ILE A N 1
ATOM 682 C CA . ILE A 1 85 ? 13.793 3.492 6.854 1.00 92.25 85 ILE A CA 1
ATOM 683 C C . ILE A 1 85 ? 13.540 4.936 6.427 1.00 92.25 85 ILE A C 1
ATOM 685 O O . ILE A 1 85 ? 12.408 5.393 6.525 1.00 92.25 85 ILE A O 1
ATOM 689 N N . ASP A 1 86 ? 14.533 5.632 5.893 1.00 90.38 86 ASP A N 1
ATOM 690 C CA . ASP A 1 86 ? 14.442 7.059 5.588 1.00 90.38 86 ASP A CA 1
ATOM 691 C C . ASP A 1 86 ? 13.322 7.369 4.582 1.00 90.38 86 ASP A C 1
ATOM 693 O O . ASP A 1 86 ? 12.585 8.337 4.774 1.00 90.38 86 ASP A O 1
ATOM 697 N N . ASN A 1 87 ? 13.124 6.510 3.574 1.00 88.25 87 ASN A N 1
ATOM 698 C CA . ASN A 1 87 ? 12.178 6.778 2.487 1.00 88.25 87 ASN A CA 1
ATOM 699 C C . ASN A 1 87 ? 10.832 6.042 2.609 1.00 88.25 87 ASN A C 1
ATOM 701 O O . ASN A 1 87 ? 9.820 6.575 2.160 1.00 88.25 87 ASN A O 1
ATOM 705 N N . PHE A 1 88 ? 10.773 4.850 3.221 1.00 85.69 88 PHE A N 1
ATOM 706 C CA . PHE A 1 88 ? 9.588 3.973 3.113 1.00 85.69 88 PHE A CA 1
ATOM 707 C C . PHE A 1 88 ? 8.889 3.646 4.446 1.00 85.69 88 PHE A C 1
ATOM 709 O O . PHE A 1 88 ? 7.864 2.952 4.470 1.00 85.69 88 PHE A O 1
ATOM 716 N N . GLY A 1 89 ? 9.366 4.162 5.587 1.00 84.25 89 GLY A N 1
ATOM 717 C CA . GLY A 1 89 ? 8.706 3.875 6.872 1.00 84.25 89 GLY A CA 1
ATOM 718 C C . GLY A 1 89 ? 9.137 4.665 8.105 1.00 84.25 89 GLY A C 1
ATOM 719 O O . GLY A 1 89 ? 8.439 4.636 9.118 1.00 84.25 89 GLY A O 1
ATOM 720 N N . GLY A 1 90 ? 10.238 5.402 8.042 1.00 88.94 90 GLY A N 1
ATOM 721 C CA . GLY A 1 90 ? 10.870 6.069 9.179 1.00 88.94 90 GLY A CA 1
ATOM 722 C C . GLY A 1 90 ? 9.979 7.126 9.807 1.00 88.94 90 GLY A C 1
ATOM 723 O O . GLY A 1 90 ? 9.823 7.144 11.024 1.00 88.94 90 GLY A O 1
ATOM 724 N N . HIS A 1 91 ? 9.293 7.929 8.991 1.00 93.06 91 HIS A N 1
ATOM 725 C CA . HIS A 1 91 ? 8.313 8.894 9.490 1.00 93.06 91 HIS A CA 1
ATOM 726 C C . HIS A 1 91 ? 7.201 8.228 10.324 1.00 93.06 91 HIS A C 1
ATOM 728 O O . HIS A 1 91 ? 6.847 8.725 11.393 1.00 93.06 91 HIS A O 1
ATOM 734 N N . ARG A 1 92 ? 6.693 7.063 9.889 1.00 95.19 92 ARG A N 1
ATOM 735 C CA . ARG A 1 92 ? 5.665 6.307 10.628 1.00 95.19 92 ARG A CA 1
ATOM 736 C C . ARG A 1 92 ? 6.200 5.810 11.968 1.00 95.19 92 ARG A C 1
ATOM 738 O O . ARG A 1 92 ? 5.510 5.926 12.975 1.00 95.19 92 ARG A O 1
ATOM 745 N N . LEU A 1 93 ? 7.441 5.321 11.992 1.00 96.69 93 LEU A 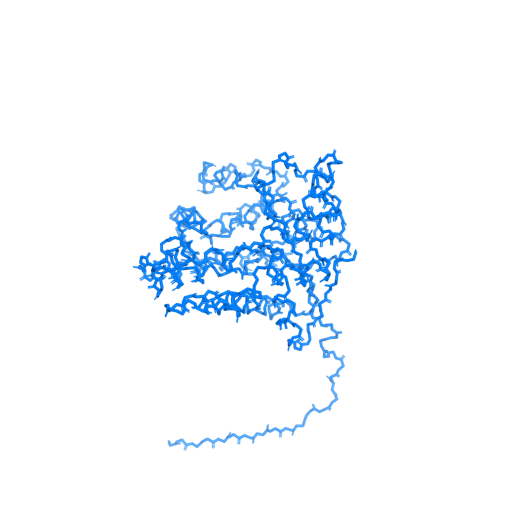N 1
ATOM 746 C CA . LEU A 1 93 ? 8.099 4.901 13.228 1.00 96.69 93 LEU A CA 1
ATOM 747 C C . LEU A 1 93 ? 8.325 6.073 14.196 1.00 96.69 93 LEU A C 1
ATOM 749 O O . LEU A 1 93 ? 8.133 5.901 15.392 1.00 96.69 93 LEU A O 1
ATOM 753 N N . ILE A 1 94 ? 8.679 7.266 13.706 1.00 96.69 94 ILE A N 1
ATOM 754 C CA . ILE A 1 94 ? 8.861 8.466 14.547 1.00 96.69 94 ILE A CA 1
ATOM 755 C C . ILE A 1 94 ? 7.542 8.878 15.218 1.00 96.69 94 ILE A C 1
ATOM 757 O O . ILE A 1 94 ? 7.515 9.181 16.417 1.00 96.69 94 ILE A O 1
ATOM 761 N N . LEU A 1 95 ? 6.442 8.871 14.459 1.00 97.88 95 LEU A N 1
ATOM 762 C CA . LEU A 1 95 ? 5.106 9.130 14.997 1.00 97.88 95 LEU A CA 1
ATOM 763 C C . LEU A 1 95 ? 4.712 8.070 16.032 1.00 97.88 95 LEU A C 1
ATOM 765 O O . LEU A 1 95 ? 4.236 8.414 17.116 1.00 97.88 95 LEU A O 1
ATOM 769 N N . ALA A 1 96 ? 4.972 6.797 15.728 1.00 98.25 96 ALA A N 1
ATOM 770 C CA . ALA A 1 96 ? 4.672 5.684 16.617 1.00 98.25 96 ALA A CA 1
ATOM 771 C C . ALA A 1 96 ? 5.474 5.733 17.916 1.00 98.25 96 ALA A C 1
ATOM 773 O O . ALA A 1 96 ? 4.887 5.593 18.982 1.00 98.25 96 ALA A O 1
ATOM 774 N N . ASP A 1 97 ? 6.780 5.994 17.859 1.00 98.25 97 ASP A N 1
ATOM 775 C CA . ASP A 1 97 ? 7.632 6.112 19.047 1.00 98.25 97 ASP A CA 1
ATOM 776 C C . ASP A 1 97 ? 7.156 7.258 19.956 1.00 98.25 97 ASP A C 1
ATOM 778 O O . ASP A 1 97 ? 7.127 7.127 21.183 1.00 98.25 97 ASP A O 1
ATOM 782 N N . SER A 1 98 ? 6.727 8.373 19.356 1.00 98.38 98 SER A N 1
ATOM 783 C CA . SER A 1 98 ? 6.150 9.503 20.088 1.00 98.38 98 SER A CA 1
ATOM 784 C C . SER A 1 98 ? 4.841 9.110 20.783 1.00 98.38 98 SER A C 1
ATOM 786 O O . SER A 1 98 ? 4.683 9.357 21.980 1.00 98.38 98 SER A O 1
ATOM 788 N N . ALA A 1 99 ? 3.929 8.443 20.069 1.00 98.69 99 ALA A N 1
ATOM 789 C CA . ALA A 1 99 ? 2.665 7.971 20.632 1.00 98.69 99 ALA A CA 1
ATOM 790 C C . ALA A 1 99 ? 2.870 6.906 21.719 1.00 98.69 99 ALA A C 1
ATOM 792 O O . ALA A 1 99 ? 2.280 7.006 22.791 1.00 98.69 99 ALA A O 1
ATOM 793 N N . GLN A 1 100 ? 3.750 5.931 21.490 1.00 98.75 100 GLN A N 1
ATOM 794 C CA . GLN A 1 100 ? 4.129 4.897 22.456 1.00 98.75 100 GLN A CA 1
ATOM 795 C C . GLN A 1 100 ? 4.631 5.505 23.766 1.00 98.75 100 GLN A C 1
ATOM 797 O O . GLN A 1 100 ? 4.184 5.107 24.841 1.00 98.75 100 GLN A O 1
ATOM 802 N N . LYS A 1 101 ? 5.508 6.513 23.681 1.00 98.62 101 LYS A N 1
ATOM 803 C CA . LYS A 1 101 ? 6.028 7.218 24.855 1.00 98.62 101 LYS A CA 1
ATOM 804 C C . LYS A 1 101 ? 4.922 7.916 25.649 1.00 98.62 101 LYS A C 1
ATOM 806 O O . LYS A 1 101 ? 4.917 7.819 26.868 1.00 98.62 101 LYS A O 1
ATOM 811 N N . ILE A 1 102 ? 4.012 8.617 24.973 1.00 98.56 102 ILE A N 1
ATOM 812 C CA . ILE A 1 102 ? 2.920 9.365 25.621 1.00 98.56 102 ILE A CA 1
ATOM 813 C C . ILE A 1 102 ? 1.888 8.422 26.248 1.00 98.56 102 ILE A C 1
ATOM 815 O O . ILE A 1 102 ? 1.386 8.681 27.336 1.00 98.56 102 ILE A O 1
ATOM 819 N N . LEU A 1 103 ? 1.566 7.331 25.557 1.00 98.56 103 LEU A N 1
ATOM 820 C CA . LEU A 1 103 ? 0.581 6.346 26.003 1.00 98.56 103 LEU A CA 1
ATOM 821 C C . LEU A 1 103 ? 1.153 5.330 27.000 1.00 98.56 103 LEU A C 1
ATOM 823 O O . LEU A 1 103 ? 0.390 4.517 27.516 1.00 98.56 103 LEU A O 1
ATOM 827 N N . GLU A 1 104 ? 2.469 5.349 27.227 1.00 98.50 104 GLU A N 1
ATOM 828 C CA . GLU A 1 104 ? 3.211 4.395 28.059 1.00 98.50 104 GLU A CA 1
ATOM 829 C C . GLU A 1 104 ? 2.978 2.928 27.643 1.00 98.50 104 GLU A C 1
ATOM 831 O O . GLU A 1 104 ? 2.852 2.018 28.465 1.00 98.50 104 GLU A O 1
ATOM 836 N N . ILE A 1 105 ? 2.925 2.683 26.332 1.00 98.56 105 ILE A N 1
ATOM 837 C CA . ILE A 1 105 ? 2.784 1.347 25.736 1.00 98.56 105 ILE A CA 1
ATOM 838 C C . ILE A 1 105 ? 3.870 1.114 24.689 1.00 98.56 105 ILE A C 1
ATOM 840 O O . ILE A 1 105 ? 4.483 2.048 24.191 1.00 98.56 105 ILE A O 1
ATOM 844 N N . ASN A 1 106 ? 4.088 -0.145 24.319 1.00 98.06 106 ASN A N 1
ATOM 845 C CA . ASN A 1 106 ? 4.942 -0.511 23.190 1.00 98.06 106 ASN A CA 1
ATOM 846 C C . ASN A 1 106 ? 4.098 -1.003 22.004 1.00 98.06 106 ASN A C 1
ATOM 848 O O . ASN A 1 106 ? 2.890 -1.212 22.135 1.00 98.06 106 ASN A O 1
ATOM 852 N N . PHE A 1 107 ? 4.762 -1.237 20.871 1.00 97.62 107 PHE A N 1
ATOM 853 C CA . PHE A 1 107 ? 4.170 -1.791 19.650 1.00 97.62 107 PHE A CA 1
ATOM 854 C C . PHE A 1 107 ? 3.273 -3.021 19.904 1.00 97.62 107 PHE A C 1
ATOM 856 O O . PHE A 1 107 ? 2.122 -3.050 19.483 1.00 97.62 107 PHE A O 1
ATOM 863 N N . VAL A 1 108 ? 3.761 -4.014 20.657 1.00 97.94 108 VAL A N 1
ATOM 864 C CA . VAL A 1 108 ? 3.027 -5.270 20.915 1.00 97.94 108 VAL A CA 1
ATOM 865 C C . VAL A 1 108 ? 1.761 -5.023 21.740 1.00 97.94 108 VAL A C 1
ATOM 867 O O . VAL A 1 108 ? 0.707 -5.601 21.472 1.00 97.94 108 VAL A O 1
ATOM 870 N N . THR A 1 109 ? 1.838 -4.147 22.743 1.00 98.62 109 THR A N 1
ATOM 871 C CA . THR A 1 109 ? 0.679 -3.755 23.552 1.00 98.62 109 THR A CA 1
ATOM 872 C C . THR A 1 109 ? -0.336 -2.961 22.727 1.00 98.62 109 THR A C 1
ATOM 874 O O . THR A 1 109 ? -1.537 -3.154 22.919 1.00 98.62 109 THR A O 1
ATOM 877 N N . ALA A 1 110 ? 0.116 -2.100 21.809 1.00 98.62 110 ALA A N 1
ATOM 878 C CA . ALA A 1 110 ? -0.759 -1.373 20.891 1.00 98.62 110 ALA A CA 1
ATOM 879 C C . ALA A 1 110 ? -1.526 -2.338 19.968 1.00 98.62 110 ALA A C 1
ATOM 881 O O . ALA A 1 110 ? -2.756 -2.309 19.958 1.00 98.62 110 ALA A O 1
ATOM 882 N N . GLU A 1 111 ? -0.828 -3.269 19.309 1.00 98.25 111 GLU A N 1
ATOM 883 C CA . GLU A 1 111 ? -1.428 -4.326 18.474 1.00 98.25 111 GLU A CA 1
ATOM 884 C C . GLU A 1 111 ? -2.457 -5.166 19.244 1.00 98.25 111 GLU A C 1
ATOM 886 O O . GLU A 1 111 ? -3.566 -5.423 18.765 1.00 98.25 111 GLU A O 1
ATOM 891 N N . LYS A 1 112 ? -2.134 -5.550 20.485 1.00 98.50 112 LYS A N 1
ATOM 892 C CA . LYS A 1 112 ? -3.068 -6.282 21.349 1.00 98.50 112 LYS A CA 1
ATOM 893 C C . LYS A 1 112 ? -4.338 -5.471 21.624 1.00 98.50 112 LYS A C 1
ATOM 895 O O . LYS A 1 112 ? -5.435 -6.007 21.483 1.00 98.50 112 LYS A O 1
ATOM 900 N N . LYS A 1 113 ? -4.202 -4.191 21.983 1.00 98.50 113 LYS A N 1
ATOM 901 C CA . LYS A 1 113 ? -5.341 -3.302 22.262 1.00 98.50 113 LYS A CA 1
ATOM 902 C C . LYS A 1 113 ? -6.204 -3.064 21.022 1.00 98.50 113 LYS A C 1
ATOM 904 O O . LYS A 1 113 ? -7.426 -3.070 21.141 1.00 98.50 113 LYS A O 1
ATOM 909 N N . ILE A 1 114 ? -5.596 -2.927 19.841 1.00 98.50 114 ILE A N 1
ATOM 910 C CA . ILE A 1 114 ? -6.310 -2.868 18.554 1.00 98.50 114 ILE A CA 1
ATOM 911 C C . ILE A 1 114 ? -7.122 -4.149 18.346 1.00 98.50 114 ILE A C 1
ATOM 913 O O . ILE A 1 114 ? -8.322 -4.089 18.084 1.00 98.50 114 ILE A O 1
ATOM 917 N N . SER A 1 115 ? -6.482 -5.315 18.485 1.00 97.19 115 SER A N 1
ATOM 918 C CA . SER A 1 115 ? -7.127 -6.620 18.298 1.00 97.19 115 SER A CA 1
ATOM 919 C C . SER A 1 115 ? -8.295 -6.842 19.262 1.00 97.19 115 SER A C 1
ATOM 921 O O . SER A 1 115 ? -9.321 -7.392 18.871 1.00 97.19 115 SER A O 1
ATOM 923 N N . GLU A 1 116 ? -8.157 -6.417 20.517 1.00 97.56 116 GLU A N 1
ATOM 924 C CA . GLU A 1 116 ? -9.220 -6.493 21.520 1.00 97.56 116 GLU A CA 1
ATOM 925 C C . GLU A 1 116 ? -10.392 -5.575 21.170 1.00 97.56 116 GLU A C 1
ATOM 927 O O . GLU A 1 116 ? -11.532 -6.035 21.146 1.00 97.56 116 GLU A O 1
ATOM 932 N N . LEU A 1 117 ? -10.118 -4.312 20.842 1.00 97.19 117 LEU A N 1
ATOM 933 C CA . LEU A 1 117 ? -11.156 -3.314 20.601 1.00 97.19 117 LEU A CA 1
ATOM 934 C C . LEU A 1 117 ? -11.935 -3.577 19.305 1.00 97.19 117 LEU A C 1
ATOM 936 O O . LEU A 1 117 ? -13.144 -3.384 19.264 1.00 97.19 117 LEU A O 1
ATOM 940 N N . ARG A 1 118 ? -11.283 -4.120 18.270 1.00 95.56 118 ARG A N 1
ATOM 941 C CA . ARG A 1 118 ? -11.936 -4.519 17.008 1.00 95.56 118 ARG A CA 1
ATOM 942 C C . ARG A 1 118 ? -12.904 -5.700 17.129 1.00 95.56 118 ARG A C 1
ATOM 944 O O . ARG A 1 118 ? -13.600 -5.996 16.165 1.00 95.56 118 ARG A O 1
ATOM 951 N N . LYS A 1 119 ? -12.937 -6.403 18.267 1.00 94.69 119 LYS A N 1
ATOM 952 C CA . LYS A 1 119 ? -13.941 -7.453 18.526 1.00 94.69 119 LYS A CA 1
ATOM 953 C C . LYS A 1 119 ? -15.291 -6.871 18.940 1.00 94.69 119 LYS A C 1
ATOM 955 O O . LYS A 1 119 ? -16.272 -7.608 18.978 1.00 94.69 119 LYS A O 1
ATOM 960 N N . THR A 1 120 ? -15.337 -5.584 19.277 1.00 93.50 120 THR A N 1
ATOM 961 C CA . THR A 1 120 ? -16.575 -4.880 19.594 1.00 93.50 120 THR A CA 1
ATOM 962 C C . THR A 1 120 ? -17.446 -4.787 18.344 1.00 93.50 120 THR A C 1
ATOM 964 O O . THR A 1 120 ? -16.993 -4.318 17.305 1.00 93.50 120 THR A O 1
ATOM 967 N N . GLU A 1 121 ? -18.703 -5.218 18.455 1.00 89.12 121 GLU A N 1
ATOM 968 C CA . GLU A 1 121 ? -19.654 -5.254 17.335 1.00 89.12 121 GLU A CA 1
ATOM 969 C C . GLU A 1 121 ? -19.972 -3.854 16.788 1.00 89.12 121 GLU A C 1
ATOM 971 O O . GLU A 1 121 ? -20.088 -3.665 15.580 1.00 89.12 121 GLU A O 1
ATOM 976 N N . ILE A 1 122 ? -20.082 -2.860 17.675 1.00 93.69 122 ILE A N 1
ATOM 977 C CA . ILE A 1 122 ? -20.362 -1.467 17.320 1.00 93.69 122 ILE A CA 1
ATOM 978 C C . ILE A 1 122 ? -19.353 -0.566 18.028 1.00 93.69 122 ILE A C 1
ATOM 980 O O . ILE A 1 122 ? -19.409 -0.397 19.244 1.00 93.69 122 ILE A O 1
ATOM 984 N N . LEU A 1 123 ? -18.449 0.038 17.258 1.00 96.25 123 LEU A N 1
ATOM 985 C CA . LEU A 1 123 ? -17.460 0.988 17.768 1.00 96.25 123 LEU A CA 1
ATOM 986 C C . LEU A 1 123 ? -18.077 2.381 17.941 1.00 96.25 123 LEU A C 1
ATOM 988 O O . LEU A 1 123 ? -18.595 2.968 16.984 1.00 96.25 123 LEU A O 1
ATOM 992 N N . THR A 1 124 ? -17.991 2.924 19.153 1.00 97.12 124 THR A N 1
ATOM 993 C CA . THR A 1 124 ? -18.344 4.320 19.456 1.00 97.12 124 THR A CA 1
ATOM 994 C C . THR A 1 124 ? -17.239 5.282 19.007 1.00 97.12 124 THR A C 1
ATOM 996 O O . THR A 1 124 ? -16.111 4.864 18.755 1.00 97.12 124 THR A O 1
ATOM 999 N N . ASP A 1 125 ? -17.511 6.590 18.958 1.00 98.00 125 ASP A N 1
ATOM 1000 C CA . ASP A 1 125 ? -16.465 7.589 18.669 1.00 98.00 125 ASP A CA 1
ATOM 1001 C C . ASP A 1 125 ? -15.330 7.562 19.713 1.00 98.00 125 ASP A C 1
ATOM 1003 O O . ASP A 1 125 ? -14.178 7.829 19.376 1.00 98.00 125 ASP A O 1
ATOM 1007 N N . GLN A 1 126 ? -15.622 7.162 20.958 1.00 97.94 126 GLN A N 1
ATOM 1008 C CA . GLN A 1 126 ? -14.604 6.958 21.991 1.00 97.94 126 GLN A CA 1
ATOM 1009 C C . GLN A 1 126 ? -13.723 5.735 21.694 1.00 97.94 126 GLN A C 1
ATOM 1011 O O . GLN A 1 126 ? -12.504 5.795 21.869 1.00 97.94 126 GLN A O 1
ATOM 1016 N N . ASP A 1 127 ? -14.316 4.638 21.214 1.00 97.94 127 ASP A N 1
ATOM 1017 C CA . ASP A 1 127 ? -13.558 3.455 20.792 1.00 97.94 127 ASP A CA 1
ATOM 1018 C C . ASP A 1 127 ? -12.707 3.770 19.560 1.00 97.94 127 ASP A C 1
ATOM 1020 O O . ASP A 1 127 ? -11.540 3.392 19.489 1.00 97.94 127 ASP A O 1
ATOM 1024 N N . ARG A 1 128 ? -13.256 4.524 18.603 1.00 98.25 128 ARG A N 1
ATOM 1025 C CA . ARG A 1 128 ? -12.529 4.962 17.406 1.00 98.25 128 ARG A CA 1
ATOM 1026 C C . ARG A 1 128 ? -11.381 5.899 17.757 1.00 98.25 128 ARG A C 1
ATOM 1028 O O . ARG A 1 128 ? -10.293 5.716 17.224 1.00 98.25 128 ARG A O 1
ATOM 1035 N N . LEU A 1 129 ? -11.566 6.823 18.702 1.00 98.50 129 LEU A N 1
ATOM 1036 C CA . LEU A 1 129 ? -10.471 7.632 19.242 1.00 98.50 129 LEU A CA 1
ATOM 1037 C C . LEU A 1 129 ? -9.360 6.750 19.824 1.00 98.50 129 LEU A C 1
ATOM 1039 O O . LEU A 1 129 ? -8.193 6.930 19.483 1.00 98.50 129 LEU A O 1
ATOM 1043 N N . ALA A 1 130 ? -9.713 5.760 20.645 1.00 98.50 130 ALA A N 1
ATOM 1044 C CA . ALA A 1 130 ? -8.731 4.830 21.192 1.00 98.50 130 ALA A CA 1
ATOM 1045 C C . ALA A 1 130 ? -8.027 4.016 20.088 1.00 98.50 130 ALA A C 1
ATOM 1047 O O . ALA A 1 130 ? -6.811 3.841 20.145 1.00 98.50 130 ALA A O 1
ATOM 1048 N N . LEU A 1 131 ? -8.751 3.565 19.055 1.00 98.62 131 LEU A N 1
ATOM 1049 C CA . LEU A 1 131 ? -8.152 2.903 17.893 1.00 98.62 131 LEU A CA 1
ATOM 1050 C C . LEU A 1 131 ? -7.180 3.820 17.148 1.00 98.62 131 LEU A C 1
ATOM 1052 O O . LEU A 1 131 ? -6.099 3.357 16.809 1.00 98.62 131 LEU A O 1
ATOM 1056 N N . ILE A 1 132 ? -7.513 5.095 16.922 1.00 98.69 132 ILE A N 1
ATOM 1057 C CA . ILE A 1 132 ? -6.601 6.069 16.295 1.00 98.69 132 ILE A CA 1
ATOM 1058 C C . ILE A 1 132 ? -5.290 6.128 17.084 1.00 98.69 132 ILE A C 1
ATOM 1060 O O . ILE A 1 132 ? -4.216 5.974 16.505 1.00 98.69 132 ILE A O 1
ATOM 1064 N N . GLU A 1 133 ? -5.365 6.284 18.406 1.00 98.75 133 GLU A N 1
ATOM 1065 C CA . GLU A 1 133 ? -4.183 6.353 19.269 1.00 98.75 133 GLU A CA 1
ATOM 1066 C C . GLU A 1 133 ? -3.331 5.079 19.198 1.00 98.75 133 GLU A C 1
ATOM 1068 O O . GLU A 1 133 ? -2.104 5.151 19.071 1.00 98.75 133 GLU A O 1
ATOM 1073 N N . TYR A 1 134 ? -3.970 3.908 19.260 1.00 98.81 134 TYR A N 1
ATOM 1074 C CA . TYR A 1 134 ? -3.260 2.632 19.224 1.00 98.81 134 TYR A CA 1
ATOM 1075 C C . TYR A 1 134 ? -2.685 2.323 17.846 1.00 98.81 134 TYR A C 1
ATOM 1077 O O . TYR A 1 134 ? -1.560 1.842 17.771 1.00 98.81 134 TYR A O 1
ATOM 1085 N N . TYR A 1 135 ? -3.390 2.644 16.763 1.00 98.75 135 TYR A N 1
ATOM 1086 C CA . TYR A 1 135 ? -2.879 2.478 15.405 1.00 98.75 135 TYR A CA 1
ATOM 1087 C C . TYR A 1 135 ? -1.671 3.381 15.139 1.00 98.75 135 TYR A C 1
ATOM 1089 O O . TYR A 1 135 ? -0.675 2.910 14.589 1.00 98.75 135 TYR A O 1
ATOM 1097 N N . ILE A 1 136 ? -1.685 4.635 15.615 1.00 98.69 136 ILE A N 1
ATOM 1098 C CA . ILE A 1 136 ? -0.495 5.499 15.555 1.00 98.69 136 ILE A CA 1
ATOM 1099 C C . ILE A 1 136 ? 0.651 4.859 16.342 1.00 98.69 136 ILE A C 1
ATOM 1101 O O . ILE A 1 136 ? 1.750 4.728 15.810 1.00 98.69 136 ILE A O 1
ATOM 1105 N N . ALA A 1 137 ? 0.398 4.396 17.570 1.00 98.69 137 ALA A N 1
ATOM 1106 C CA . ALA A 1 137 ? 1.402 3.706 18.381 1.00 98.69 137 ALA A CA 1
ATOM 1107 C C . ALA A 1 137 ? 1.891 2.384 17.760 1.00 98.69 137 ALA A C 1
ATOM 1109 O O . ALA A 1 137 ? 2.999 1.953 18.062 1.00 98.69 137 ALA A O 1
ATOM 1110 N N . ALA A 1 138 ? 1.118 1.754 16.879 1.00 98.38 138 ALA A N 1
ATOM 1111 C CA . ALA A 1 138 ? 1.513 0.567 16.125 1.00 98.38 138 ALA A CA 1
ATOM 1112 C C . ALA A 1 138 ? 2.208 0.891 14.784 1.00 98.38 138 ALA A C 1
ATOM 1114 O O . ALA A 1 138 ? 2.561 -0.020 14.042 1.00 98.38 138 ALA A O 1
ATOM 1115 N N . ALA A 1 139 ? 2.428 2.171 14.462 1.00 97.94 139 ALA A N 1
ATOM 1116 C CA . ALA A 1 139 ? 2.896 2.641 13.152 1.00 97.94 139 ALA A CA 1
ATOM 1117 C C . ALA A 1 139 ? 1.963 2.288 11.967 1.00 97.94 139 ALA A C 1
ATOM 1119 O O . ALA A 1 139 ? 2.375 2.380 10.804 1.00 97.94 139 ALA A O 1
ATOM 1120 N N . ASP A 1 140 ? 0.699 1.953 12.241 1.00 97.94 140 ASP A N 1
ATOM 1121 C CA . ASP A 1 140 ? -0.363 1.749 11.249 1.00 97.94 140 ASP A CA 1
ATOM 1122 C C . ASP A 1 140 ? -1.133 3.060 11.025 1.00 97.94 140 ASP A C 1
ATOM 1124 O O . ASP A 1 140 ? -2.260 3.284 11.467 1.00 97.94 140 ASP A O 1
ATOM 1128 N N . ILE A 1 141 ? -0.470 3.981 10.335 1.00 97.44 141 ILE A N 1
ATOM 1129 C CA . ILE A 1 141 ? -0.980 5.335 10.109 1.00 97.44 141 ILE A CA 1
ATOM 1130 C C . ILE A 1 141 ? -2.222 5.340 9.208 1.00 97.44 141 ILE A C 1
ATOM 1132 O O . ILE A 1 141 ? -3.138 6.137 9.407 1.00 97.44 141 ILE A O 1
ATOM 1136 N N . THR A 1 142 ? -2.283 4.434 8.232 1.00 97.81 142 THR A N 1
ATOM 1137 C CA . THR A 1 142 ? -3.420 4.365 7.304 1.00 97.81 142 THR A CA 1
ATOM 1138 C C . THR A 1 142 ? -4.686 3.899 8.015 1.00 97.81 142 THR A C 1
ATOM 1140 O O . THR A 1 142 ? -5.734 4.516 7.821 1.00 97.81 142 THR A O 1
ATOM 1143 N N . SER A 1 143 ? -4.609 2.881 8.881 1.00 98.56 143 SER A N 1
ATOM 1144 C CA . SER A 1 143 ? -5.772 2.475 9.676 1.00 98.56 143 SER A CA 1
ATOM 1145 C C . SER A 1 143 ? -6.161 3.551 10.693 1.00 98.56 143 SER A C 1
ATOM 1147 O O . SER A 1 143 ? -7.352 3.772 10.894 1.00 98.56 143 SER A O 1
ATOM 1149 N N . ALA A 1 144 ? -5.209 4.298 11.269 1.00 98.50 144 ALA A N 1
ATOM 1150 C CA . ALA A 1 144 ? -5.535 5.452 12.115 1.00 98.50 144 ALA A CA 1
ATOM 1151 C C . ALA A 1 144 ? -6.362 6.513 11.359 1.00 98.50 144 ALA A C 1
ATOM 1153 O O . ALA A 1 144 ? -7.374 6.992 11.868 1.00 98.50 144 ALA A O 1
ATOM 1154 N N . ILE A 1 145 ? -5.982 6.846 10.122 1.00 98.12 145 ILE A N 1
ATOM 1155 C CA . ILE A 1 145 ? -6.731 7.786 9.269 1.00 98.12 145 ILE A CA 1
ATOM 1156 C C . ILE A 1 145 ? -8.112 7.228 8.900 1.00 98.12 145 ILE A C 1
ATOM 1158 O O . ILE A 1 145 ? -9.102 7.957 8.945 1.00 98.12 145 ILE A O 1
ATOM 1162 N N . LEU A 1 146 ? -8.213 5.933 8.594 1.00 98.44 146 LEU A N 1
ATOM 1163 C CA . LEU A 1 146 ? -9.500 5.279 8.345 1.00 98.44 146 LEU A CA 1
ATOM 1164 C C . LEU A 1 146 ? -10.436 5.404 9.560 1.00 98.44 146 LEU A C 1
ATOM 1166 O O . LEU A 1 146 ? -11.599 5.770 9.407 1.00 98.44 146 LEU A O 1
ATOM 1170 N N . GLN A 1 147 ? -9.923 5.185 10.773 1.00 98.38 147 GLN A N 1
ATOM 1171 C CA . GLN A 1 147 ? -10.697 5.346 12.008 1.00 98.38 147 GLN A CA 1
ATOM 1172 C C . GLN A 1 147 ? -11.127 6.790 12.257 1.00 98.38 147 GLN A C 1
ATOM 1174 O O . GLN A 1 147 ? -12.267 7.032 12.658 1.00 98.38 147 GLN A O 1
ATOM 1179 N N . TYR A 1 148 ? -10.257 7.753 11.954 1.00 97.94 148 TYR A N 1
ATOM 1180 C CA . TYR A 1 148 ? -10.609 9.170 11.981 1.00 97.94 148 TYR A CA 1
ATOM 1181 C C . TYR A 1 148 ? -11.772 9.496 11.034 1.00 97.94 148 TYR A C 1
ATOM 1183 O O . TYR A 1 148 ? -12.678 10.241 11.410 1.00 97.94 148 TYR A O 1
ATOM 1191 N N . ASN A 1 149 ? -11.793 8.909 9.835 1.00 96.81 149 ASN A N 1
ATOM 1192 C CA . ASN A 1 149 ? -12.852 9.146 8.851 1.00 96.81 149 ASN A CA 1
ATOM 1193 C C . ASN A 1 149 ? -14.227 8.617 9.288 1.00 96.81 149 ASN A C 1
ATOM 1195 O O . ASN A 1 149 ? -15.244 9.099 8.788 1.00 96.81 149 ASN A O 1
ATOM 1199 N N . TYR A 1 150 ? -14.274 7.667 10.225 1.00 97.62 150 TYR A N 1
ATOM 1200 C CA . TYR A 1 150 ? -15.521 7.162 10.799 1.00 97.62 150 TYR A CA 1
ATOM 1201 C C . TYR A 1 150 ? -16.066 7.992 11.970 1.00 97.62 150 TYR A C 1
ATOM 1203 O O . TYR A 1 150 ? -17.213 7.769 12.362 1.00 97.62 150 TYR A O 1
ATOM 1211 N N . LEU A 1 151 ? -15.285 8.920 12.538 1.00 97.50 151 LEU A N 1
ATOM 1212 C CA . LEU A 1 151 ? -15.740 9.749 13.658 1.00 97.50 151 LEU A CA 1
ATOM 1213 C C . LEU A 1 151 ? -16.943 10.604 13.251 1.00 97.50 151 LEU A C 1
ATOM 1215 O O . LEU A 1 151 ? -16.860 11.398 12.308 1.00 97.50 151 LEU A O 1
ATOM 1219 N N . LYS A 1 152 ? -18.042 10.484 14.001 1.00 96.69 152 LYS A N 1
ATOM 1220 C CA . LYS A 1 152 ? -19.243 11.308 13.796 1.00 96.69 152 LYS A CA 1
ATOM 1221 C C . LYS A 1 152 ? -19.081 12.672 14.456 1.00 96.69 152 LYS A C 1
ATOM 1223 O O . LYS A 1 152 ? -19.342 13.694 13.823 1.00 96.69 152 LYS A O 1
ATOM 1228 N N . ASP A 1 153 ? -18.612 12.692 15.700 1.00 96.19 153 ASP A N 1
ATOM 1229 C CA . ASP A 1 153 ? -18.242 13.903 16.424 1.00 96.19 153 ASP A CA 1
ATOM 1230 C C . ASP A 1 153 ? -16.718 14.043 16.527 1.00 96.19 153 ASP A C 1
ATOM 1232 O O . ASP A 1 153 ? -16.058 13.478 17.400 1.00 96.19 153 ASP A O 1
ATOM 1236 N N . ARG A 1 154 ? -16.140 14.883 15.663 1.00 95.38 154 ARG A N 1
ATOM 1237 C CA . ARG A 1 154 ? -14.700 15.187 15.691 1.00 95.38 154 ARG A CA 1
ATOM 1238 C C . ARG A 1 154 ? -14.267 15.962 16.941 1.00 95.38 154 ARG A C 1
ATOM 1240 O O . ARG A 1 154 ? -13.069 16.054 17.203 1.00 95.38 154 ARG A O 1
ATOM 1247 N N . SER A 1 155 ? -15.194 16.503 17.736 1.00 95.81 155 SER A N 1
ATOM 1248 C CA . SER A 1 155 ? -14.860 17.170 18.997 1.00 95.81 155 SER A CA 1
ATOM 1249 C C . SER A 1 155 ? -14.250 16.209 20.026 1.00 95.81 155 SER A C 1
ATOM 1251 O O . SER A 1 155 ? -13.471 16.658 20.875 1.00 95.81 155 SER A O 1
ATOM 1253 N N . ILE A 1 156 ? -14.501 14.896 19.887 1.00 96.81 156 ILE A N 1
ATOM 1254 C CA . ILE A 1 156 ? -13.934 13.838 20.737 1.00 96.81 156 ILE A CA 1
ATOM 1255 C C . ILE A 1 156 ? -12.401 13.857 20.751 1.00 96.81 156 ILE A C 1
ATOM 1257 O O . ILE A 1 156 ? -11.793 13.518 21.759 1.00 96.81 156 ILE A O 1
ATOM 1261 N N . LEU A 1 157 ? -11.756 14.346 19.687 1.00 96.25 157 LEU A N 1
ATOM 1262 C CA . LEU A 1 157 ? -10.294 14.446 19.596 1.00 96.25 157 LEU A CA 1
ATOM 1263 C C . LEU A 1 157 ? -9.689 15.341 20.684 1.00 96.25 157 LEU A C 1
ATOM 1265 O O . LEU A 1 157 ? -8.528 15.169 21.037 1.00 96.25 157 LEU A O 1
ATOM 1269 N N . LYS A 1 158 ? -10.469 16.261 21.269 1.00 95.62 158 LYS A N 1
ATOM 1270 C CA . LYS A 1 158 ? -10.038 17.063 22.429 1.00 95.62 158 LYS A CA 1
ATOM 1271 C C . LYS A 1 158 ? -9.822 16.220 23.691 1.00 95.62 158 LYS A C 1
ATOM 1273 O O . LYS A 1 158 ? -9.187 16.695 24.624 1.00 95.62 158 LYS A O 1
ATOM 1278 N N . GLN A 1 159 ? -10.363 15.003 23.722 1.00 96.69 159 GLN A N 1
ATOM 1279 C CA . GLN A 1 159 ? -10.205 14.025 24.801 1.00 96.69 159 GLN A CA 1
ATOM 1280 C C . GLN A 1 159 ? -9.053 13.045 24.533 1.00 96.69 159 GLN A C 1
ATOM 1282 O O . GLN A 1 159 ? -8.814 12.146 25.338 1.00 96.69 159 GLN A O 1
ATOM 1287 N N . SER A 1 160 ? -8.350 13.204 23.407 1.00 97.38 160 SER A N 1
ATOM 1288 C CA . SER A 1 160 ? -7.162 12.424 23.078 1.00 97.38 160 SER A CA 1
ATOM 1289 C C . SER A 1 160 ? -6.097 12.556 24.165 1.00 97.38 160 SER A C 1
ATOM 1291 O O . SER A 1 160 ? -5.812 13.649 24.660 1.00 97.38 160 SER A O 1
ATOM 1293 N N . ARG A 1 161 ? -5.448 11.438 24.480 1.00 97.50 161 ARG A N 1
ATOM 1294 C CA . ARG A 1 161 ? -4.217 11.384 25.275 1.00 97.50 161 ARG A CA 1
ATOM 1295 C C . ARG A 1 161 ? -3.008 11.828 24.459 1.00 97.50 161 ARG A C 1
ATOM 1297 O O . ARG A 1 161 ? -2.031 12.312 25.023 1.00 97.50 161 ARG A O 1
ATOM 1304 N N . LEU A 1 162 ? -3.062 11.658 23.139 1.00 98.19 162 LEU A N 1
ATOM 1305 C CA . LEU A 1 162 ? -2.049 12.172 22.225 1.00 98.19 162 LEU A CA 1
ATOM 1306 C C . LEU A 1 162 ? -2.236 13.684 22.011 1.00 98.19 162 LEU A C 1
ATOM 1308 O O . LEU A 1 162 ? -3.373 14.124 21.812 1.00 98.19 162 LEU A O 1
ATOM 1312 N N . PRO A 1 163 ? -1.149 14.477 21.997 1.00 97.44 163 PRO A N 1
ATOM 1313 C CA . PRO A 1 163 ? -1.195 15.891 21.659 1.00 97.44 163 PRO A CA 1
ATOM 1314 C C . PRO A 1 163 ? -1.852 16.149 20.301 1.00 97.44 163 PRO A C 1
ATOM 1316 O O . PRO A 1 163 ? -1.685 15.378 19.353 1.00 97.44 163 PRO A O 1
ATOM 1319 N N . HIS A 1 164 ? -2.553 17.279 20.197 1.00 94.69 164 HIS A N 1
ATOM 1320 C CA . HIS A 1 164 ? -3.234 17.676 18.965 1.00 94.69 164 HIS A CA 1
ATOM 1321 C C . HIS A 1 164 ? -2.278 17.757 17.767 1.00 94.69 164 HIS A C 1
ATOM 1323 O O . HIS A 1 164 ? -2.625 17.293 16.686 1.00 94.69 164 HIS A O 1
ATOM 1329 N N . ASP A 1 165 ? -1.063 18.285 17.951 1.00 96.00 165 ASP A N 1
ATOM 1330 C CA . ASP A 1 165 ? -0.080 18.424 16.869 1.00 96.00 165 ASP A CA 1
ATOM 1331 C C . ASP A 1 165 ? 0.374 17.067 16.308 1.00 96.00 165 ASP A C 1
ATOM 1333 O O . ASP A 1 165 ? 0.656 16.947 15.117 1.00 96.00 165 ASP A O 1
ATOM 1337 N N . LEU A 1 166 ? 0.432 16.029 17.147 1.00 97.44 166 LEU A N 1
ATOM 1338 C CA . LEU A 1 166 ? 0.789 14.681 16.720 1.00 97.44 166 LEU A CA 1
ATOM 1339 C C . LEU A 1 166 ? -0.323 14.053 15.873 1.00 97.44 166 LEU A C 1
ATOM 1341 O O . LEU A 1 166 ? -0.039 13.473 14.824 1.00 97.44 166 LEU A O 1
ATOM 1345 N N . ILE A 1 167 ? -1.581 14.201 16.295 1.00 96.19 167 ILE A N 1
ATOM 1346 C CA . ILE A 1 167 ? -2.731 13.760 15.497 1.00 96.19 167 ILE A CA 1
ATOM 1347 C C . ILE A 1 167 ? -2.782 14.541 14.182 1.00 96.19 167 ILE A C 1
ATOM 1349 O O . ILE A 1 167 ? -2.948 13.947 13.123 1.00 96.19 167 ILE A O 1
ATOM 1353 N N . GLU A 1 168 ? -2.581 15.854 14.214 1.00 94.81 168 GLU A N 1
ATOM 1354 C CA . GLU A 1 168 ? -2.590 16.689 13.014 1.00 94.81 168 GLU A CA 1
ATOM 1355 C C . GLU A 1 168 ? -1.515 16.261 12.003 1.00 94.81 168 GLU A C 1
ATOM 1357 O O . GLU A 1 168 ? -1.826 16.097 10.824 1.00 94.81 168 GLU A O 1
ATOM 1362 N N . LYS A 1 169 ? -0.286 15.963 12.454 1.00 95.88 169 LYS A N 1
ATOM 1363 C CA . LYS A 1 169 ? 0.782 15.409 11.595 1.00 95.88 169 LYS A CA 1
ATOM 1364 C C . LYS A 1 169 ? 0.366 14.117 10.893 1.00 95.88 169 LYS A C 1
ATOM 1366 O O . LYS A 1 169 ? 0.738 13.908 9.743 1.00 95.88 169 LYS A O 1
ATOM 1371 N N . VAL A 1 170 ? -0.402 13.258 11.566 1.00 95.56 170 VAL A N 1
ATOM 1372 C CA . VAL A 1 170 ? -0.969 12.042 10.964 1.00 95.56 170 VAL A CA 1
ATOM 1373 C C . VAL A 1 170 ? -2.014 12.405 9.915 1.00 95.56 170 VAL A C 1
ATOM 1375 O O . VAL A 1 170 ? -1.938 11.931 8.785 1.00 95.56 170 VAL A O 1
ATOM 1378 N N . LEU A 1 171 ? -2.963 13.274 10.257 1.00 93.81 171 LEU A N 1
ATOM 1379 C CA . LEU A 1 171 ? -4.074 13.627 9.374 1.00 93.81 171 LEU A CA 1
ATOM 1380 C C . LEU A 1 171 ? -3.627 14.370 8.117 1.00 93.81 171 LEU A C 1
ATOM 1382 O O . LEU A 1 171 ? -4.220 14.165 7.061 1.00 93.81 171 LEU A O 1
ATOM 1386 N N . VAL A 1 172 ? -2.564 15.174 8.186 1.00 93.12 172 VAL A N 1
ATOM 1387 C CA . VAL A 1 172 ? -2.014 15.865 7.010 1.00 93.12 172 VAL A CA 1
ATOM 1388 C C . VAL A 1 172 ? -1.593 14.880 5.913 1.00 93.12 172 VAL A C 1
ATOM 1390 O O . VAL A 1 172 ? -1.724 15.194 4.731 1.00 93.12 172 VAL A O 1
ATOM 1393 N N . LEU A 1 173 ? -1.173 13.662 6.274 1.00 89.50 173 LEU A N 1
ATOM 1394 C CA . LEU A 1 173 ? -0.812 12.630 5.298 1.00 89.50 173 LEU A CA 1
ATOM 1395 C C . LEU A 1 173 ? -2.000 12.209 4.425 1.00 89.50 173 LEU A C 1
ATOM 1397 O O . LEU A 1 173 ? -1.790 11.837 3.274 1.00 89.50 173 LEU A O 1
ATOM 1401 N N . SER A 1 174 ? -3.231 12.306 4.943 1.00 89.12 174 SER A N 1
ATOM 1402 C CA . SER A 1 174 ? -4.450 11.939 4.210 1.00 89.12 174 SER A CA 1
ATOM 1403 C C . SER A 1 174 ? -4.741 12.838 3.004 1.00 89.12 174 SER A C 1
ATOM 1405 O O . SER A 1 174 ? -5.464 12.425 2.103 1.00 89.12 174 SER A O 1
ATOM 1407 N N . TYR A 1 175 ? -4.145 14.033 2.947 1.00 84.75 175 TYR A N 1
ATOM 1408 C CA . TYR A 1 175 ? -4.272 14.954 1.813 1.00 84.75 175 TYR A CA 1
ATOM 1409 C C . TYR A 1 175 ? -3.255 14.682 0.698 1.00 84.75 175 TYR A C 1
ATOM 1411 O O . TYR A 1 175 ? -3.220 15.404 -0.297 1.00 84.75 175 TYR A O 1
ATOM 1419 N N . GLY A 1 176 ? -2.397 13.671 0.861 1.00 81.75 176 GLY A N 1
ATOM 1420 C CA . GLY A 1 176 ? -1.424 13.298 -0.155 1.00 81.75 176 GLY A CA 1
ATOM 1421 C C . GLY A 1 176 ? -2.100 12.794 -1.430 1.00 81.75 176 GLY A C 1
ATOM 1422 O O . GLY A 1 176 ? -2.985 11.942 -1.378 1.00 81.75 176 GLY A O 1
ATOM 1423 N N . ALA A 1 177 ? -1.621 13.272 -2.579 1.00 88.12 177 ALA A N 1
ATOM 1424 C CA . ALA A 1 177 ? -1.994 12.786 -3.904 1.00 88.12 177 ALA A CA 1
ATOM 1425 C C . ALA A 1 177 ? -1.439 11.370 -4.143 1.00 88.12 177 ALA A C 1
ATOM 1427 O O . ALA A 1 177 ? -0.503 11.185 -4.905 1.00 88.12 177 ALA A O 1
ATOM 1428 N N . ASN A 1 178 ? -1.954 10.362 -3.444 1.00 93.38 178 ASN A N 1
ATOM 1429 C CA . ASN A 1 178 ? -1.528 8.973 -3.599 1.00 93.38 178 ASN A CA 1
ATOM 1430 C C . ASN A 1 178 ? -2.711 8.004 -3.566 1.00 93.38 178 ASN A C 1
ATOM 1432 O O . ASN A 1 178 ? -3.831 8.347 -3.185 1.00 93.38 178 ASN A O 1
ATOM 1436 N N . GLU A 1 179 ? -2.441 6.776 -3.973 1.00 95.56 179 GLU A N 1
ATOM 1437 C CA . GLU A 1 179 ? -3.407 5.698 -4.166 1.00 95.56 179 GLU A CA 1
ATOM 1438 C C . GLU A 1 179 ? -3.986 5.228 -2.835 1.00 95.56 179 GLU A C 1
ATOM 1440 O O . GLU A 1 179 ? -5.153 4.847 -2.756 1.00 95.56 179 GLU A O 1
ATOM 1445 N N . ILE A 1 180 ? -3.183 5.285 -1.773 1.00 96.56 180 ILE A N 1
ATOM 1446 C CA . ILE A 1 180 ? -3.580 4.844 -0.439 1.00 96.56 180 ILE A CA 1
ATOM 1447 C C . ILE A 1 180 ? -4.737 5.709 0.061 1.00 96.56 180 ILE A C 1
ATOM 1449 O O . ILE A 1 180 ? -5.786 5.179 0.422 1.00 96.56 180 ILE A O 1
ATOM 1453 N N . TYR A 1 181 ? -4.588 7.033 0.047 1.00 95.81 181 TYR A N 1
ATOM 1454 C CA . TYR A 1 181 ? -5.614 7.935 0.579 1.00 95.81 181 TYR A CA 1
ATOM 1455 C C . TYR A 1 181 ? -6.673 8.327 -0.450 1.00 95.81 181 TYR A C 1
ATOM 1457 O O . TYR A 1 181 ? -7.811 8.581 -0.066 1.00 95.81 181 TYR A O 1
ATOM 1465 N N . SER A 1 182 ? -6.339 8.318 -1.744 1.00 96.62 182 SER A N 1
ATOM 1466 C CA . SER A 1 182 ? -7.296 8.671 -2.801 1.00 96.62 182 SER A CA 1
ATOM 1467 C C . SER A 1 182 ? -8.129 7.488 -3.284 1.00 96.62 182 SER A C 1
ATOM 1469 O O . SER A 1 182 ? -9.152 7.717 -3.912 1.00 96.62 182 SER A O 1
ATOM 1471 N N . VAL A 1 183 ? -7.720 6.236 -3.034 1.00 97.94 183 VAL A N 1
ATOM 1472 C CA . VAL A 1 183 ? -8.450 5.038 -3.497 1.00 97.94 183 VAL A CA 1
ATOM 1473 C C . VAL A 1 183 ? -8.647 4.023 -2.373 1.00 97.94 183 VAL A C 1
ATOM 1475 O O . VAL A 1 183 ? -9.785 3.666 -2.075 1.00 97.94 183 VAL A O 1
ATOM 1478 N N . ALA A 1 184 ? -7.574 3.568 -1.720 1.00 98.19 184 ALA A N 1
ATOM 1479 C CA . ALA A 1 184 ? -7.649 2.456 -0.769 1.00 98.19 184 ALA A CA 1
ATOM 1480 C C . ALA A 1 184 ? -8.501 2.782 0.467 1.00 98.19 184 ALA A C 1
ATOM 1482 O O . ALA A 1 184 ? -9.363 1.990 0.842 1.00 98.19 184 ALA A O 1
ATOM 1483 N N . VAL A 1 185 ? -8.284 3.952 1.078 1.00 98.25 185 VAL A N 1
ATOM 1484 C CA . VAL A 1 185 ? -9.040 4.417 2.251 1.00 98.25 185 VAL A CA 1
ATOM 1485 C C . VAL A 1 185 ? -10.519 4.660 1.923 1.00 98.25 185 VAL A C 1
ATOM 1487 O O . VAL A 1 185 ? -11.346 4.116 2.654 1.00 98.25 185 VAL A O 1
ATOM 1490 N N . PRO A 1 186 ? -10.893 5.379 0.842 1.00 97.88 186 PRO A N 1
ATOM 1491 C CA . PRO A 1 186 ? -12.292 5.505 0.432 1.00 97.88 186 PRO A CA 1
ATOM 1492 C C . PRO A 1 186 ? -12.985 4.159 0.203 1.00 97.88 186 PRO A C 1
ATOM 1494 O O . PRO A 1 186 ? -14.065 3.941 0.748 1.00 97.88 186 PRO A O 1
ATOM 1497 N N . VAL A 1 187 ? -12.349 3.228 -0.524 1.00 98.62 187 VAL A N 1
ATOM 1498 C CA . VAL A 1 187 ? -12.907 1.879 -0.730 1.00 98.62 187 VAL A CA 1
ATOM 1499 C C . VAL A 1 187 ? -13.070 1.170 0.615 1.00 98.62 187 VAL A C 1
ATOM 1501 O O . VAL A 1 187 ? -14.159 0.709 0.931 1.00 98.62 187 VAL A O 1
ATOM 1504 N N . ALA A 1 188 ? -12.038 1.130 1.462 1.00 98.69 188 ALA A N 1
ATOM 1505 C CA . ALA A 1 188 ? -12.136 0.502 2.781 1.00 98.69 188 ALA A CA 1
ATOM 1506 C C . ALA A 1 188 ? -13.269 1.103 3.635 1.00 98.69 188 ALA A C 1
ATOM 1508 O O . ALA A 1 188 ? -13.977 0.366 4.320 1.00 98.69 188 ALA A O 1
ATOM 1509 N N . GLN A 1 189 ? -13.476 2.420 3.556 1.00 98.12 189 GLN A N 1
ATOM 1510 C CA . GLN A 1 189 ? -14.540 3.117 4.271 1.00 98.12 189 GLN A CA 1
ATOM 1511 C C . GLN A 1 189 ? -15.939 2.751 3.754 1.00 98.12 189 GLN A C 1
ATOM 1513 O O . GLN A 1 189 ? -16.834 2.478 4.556 1.00 98.12 189 GLN A O 1
ATOM 1518 N N . HIS A 1 190 ? -16.139 2.721 2.434 1.00 98.12 190 HIS A N 1
ATOM 1519 C CA . HIS A 1 190 ? -17.411 2.320 1.817 1.00 98.12 190 HIS A CA 1
ATOM 1520 C C . HIS A 1 190 ? -17.754 0.853 2.095 1.00 98.12 190 HIS A C 1
ATOM 1522 O O . HIS A 1 190 ? -18.924 0.507 2.232 1.00 98.12 190 HIS A O 1
ATOM 1528 N N . GLN A 1 191 ? -16.731 0.006 2.224 1.00 97.69 191 GLN A N 1
ATOM 1529 C CA . GLN A 1 191 ? -16.864 -1.405 2.584 1.00 97.69 191 GLN A CA 1
ATOM 1530 C C . GLN A 1 191 ? -16.959 -1.639 4.106 1.00 97.69 191 GLN A C 1
ATOM 1532 O O . GLN A 1 191 ? -16.989 -2.786 4.547 1.00 97.69 191 GLN A O 1
ATOM 1537 N N . HIS A 1 192 ? -17.018 -0.576 4.920 1.00 96.88 192 HIS A N 1
ATOM 1538 C CA . HIS A 1 192 ? -17.112 -0.644 6.384 1.00 96.88 192 HIS A CA 1
ATOM 1539 C C . HIS A 1 192 ? -15.972 -1.439 7.051 1.00 96.88 192 HIS A C 1
ATOM 1541 O O . HIS A 1 192 ? -16.170 -2.120 8.058 1.00 96.88 192 HIS A O 1
ATOM 1547 N N . LEU A 1 193 ? -14.763 -1.367 6.490 1.00 97.38 193 LEU A N 1
ATOM 1548 C CA . LEU A 1 193 ? -13.590 -2.044 7.037 1.00 97.38 193 LEU A CA 1
ATOM 1549 C C . LEU A 1 193 ? -12.986 -1.249 8.190 1.00 97.38 193 LEU A C 1
ATOM 1551 O O . LEU A 1 193 ? -12.941 -0.024 8.159 1.00 97.38 193 LEU A O 1
ATOM 1555 N N . GLU A 1 194 ? -12.448 -1.956 9.181 1.00 96.31 194 GLU A N 1
ATOM 1556 C CA . GLU A 1 194 ? -11.853 -1.340 10.378 1.00 96.31 194 GLU A CA 1
ATOM 1557 C C . GLU A 1 194 ? -10.314 -1.262 10.332 1.00 96.31 194 GLU A C 1
ATOM 1559 O O . GLU A 1 194 ? -9.680 -0.756 11.265 1.00 96.31 194 GLU A O 1
ATOM 1564 N N . LYS A 1 195 ? -9.694 -1.791 9.270 1.00 97.00 195 LYS A N 1
ATOM 1565 C CA . LYS A 1 195 ? -8.237 -1.851 9.085 1.00 97.00 195 LYS A CA 1
ATOM 1566 C C . LYS A 1 195 ? -7.873 -1.925 7.598 1.00 97.00 195 LYS A C 1
ATOM 1568 O O . LYS A 1 195 ? -8.640 -2.473 6.808 1.00 97.00 195 LYS A O 1
ATOM 1573 N N . ILE A 1 196 ? -6.683 -1.437 7.256 1.00 98.38 196 ILE A N 1
ATOM 1574 C CA . ILE A 1 196 ? -5.990 -1.686 5.987 1.00 98.38 196 ILE A CA 1
ATOM 1575 C C . ILE A 1 196 ? -4.694 -2.472 6.250 1.00 98.38 196 ILE A C 1
ATOM 1577 O O . ILE A 1 196 ? -3.948 -2.169 7.180 1.00 98.38 196 ILE A O 1
ATOM 1581 N N . ASP A 1 197 ? -4.421 -3.494 5.440 1.00 98.50 197 ASP A N 1
ATOM 1582 C CA . ASP A 1 197 ? -3.244 -4.355 5.586 1.00 98.50 197 ASP A CA 1
ATOM 1583 C C . ASP A 1 197 ? -2.068 -3.900 4.710 1.00 98.50 197 ASP A C 1
ATOM 1585 O O . ASP A 1 197 ? -2.221 -3.444 3.582 1.00 98.50 197 ASP A O 1
ATOM 1589 N N . TYR A 1 198 ? -0.860 -4.050 5.238 1.00 98.31 198 TYR A N 1
ATOM 1590 C CA . TYR A 1 198 ? 0.390 -3.640 4.602 1.00 98.31 198 TYR A CA 1
ATOM 1591 C C . TYR A 1 198 ? 1.076 -4.878 4.026 1.00 98.31 198 TYR A C 1
ATOM 1593 O O . TYR A 1 198 ? 1.170 -5.894 4.718 1.00 98.31 198 TYR A O 1
ATOM 1601 N N . ILE A 1 199 ? 1.537 -4.824 2.776 1.00 98.31 199 ILE A N 1
ATOM 1602 C CA . ILE A 1 199 ? 2.045 -6.019 2.073 1.00 98.31 199 ILE A CA 1
ATOM 1603 C C . ILE A 1 199 ? 3.427 -5.861 1.439 1.00 98.31 199 ILE A C 1
ATOM 1605 O O . ILE A 1 199 ? 3.975 -6.858 0.973 1.00 98.31 199 ILE A O 1
ATOM 1609 N N . ASP A 1 200 ? 4.012 -4.667 1.418 1.00 97.06 200 ASP A N 1
ATOM 1610 C CA . ASP A 1 200 ? 5.236 -4.430 0.648 1.00 97.06 200 ASP A CA 1
ATOM 1611 C C . ASP A 1 200 ? 6.535 -4.800 1.385 1.00 97.06 200 ASP A C 1
ATOM 1613 O O . ASP A 1 200 ? 6.554 -4.991 2.605 1.00 97.06 200 ASP A O 1
ATOM 1617 N N . ASN A 1 201 ? 7.635 -4.900 0.637 1.00 94.81 201 ASN A N 1
ATOM 1618 C CA . ASN A 1 201 ? 8.980 -5.165 1.123 1.00 94.81 201 ASN A CA 1
ATOM 1619 C C . ASN A 1 201 ? 10.063 -4.496 0.245 1.00 94.81 201 ASN A C 1
ATOM 1621 O O . ASN A 1 201 ? 10.557 -5.101 -0.701 1.00 94.81 201 ASN A O 1
ATOM 1625 N N . PHE A 1 202 ? 10.499 -3.287 0.613 1.00 93.50 202 PHE A N 1
ATOM 1626 C CA . PHE A 1 202 ? 11.540 -2.516 -0.096 1.00 93.50 202 PHE A CA 1
ATOM 1627 C C . PHE A 1 202 ? 12.993 -2.943 0.219 1.00 93.50 202 PHE A C 1
ATOM 1629 O O . PHE A 1 202 ? 13.925 -2.146 0.116 1.00 93.50 202 PHE A O 1
ATOM 1636 N N . GLN A 1 203 ? 13.239 -4.180 0.662 1.00 94.94 203 GLN A N 1
ATOM 1637 C CA . GLN A 1 203 ? 14.611 -4.626 0.966 1.00 94.94 203 GLN A CA 1
ATOM 1638 C C . GLN A 1 203 ? 15.436 -4.980 -0.282 1.00 94.94 203 GLN A C 1
ATOM 1640 O O . GLN A 1 203 ? 16.653 -5.124 -0.167 1.00 94.94 203 GLN A O 1
ATOM 1645 N N . ASP A 1 204 ? 14.814 -5.135 -1.453 1.00 95.94 204 ASP A N 1
ATOM 1646 C CA . ASP A 1 204 ? 15.488 -5.515 -2.699 1.00 95.94 204 ASP A CA 1
ATOM 1647 C C . ASP A 1 204 ? 16.537 -4.485 -3.135 1.00 95.94 204 ASP A C 1
ATOM 1649 O O . ASP A 1 204 ? 17.674 -4.859 -3.425 1.00 95.94 204 ASP A O 1
ATOM 1653 N N . GLU A 1 205 ? 16.200 -3.195 -3.106 1.00 92.19 205 GLU A N 1
ATOM 1654 C CA . GLU A 1 205 ? 17.126 -2.119 -3.482 1.00 92.19 205 GLU A CA 1
ATOM 1655 C C . GLU A 1 205 ? 18.301 -1.995 -2.506 1.00 92.19 205 GLU A C 1
ATOM 1657 O O . GLU A 1 205 ? 19.455 -1.877 -2.924 1.00 92.19 205 GLU A O 1
ATOM 1662 N N . ALA A 1 206 ? 18.028 -2.099 -1.203 1.00 93.88 206 ALA A N 1
ATOM 1663 C CA . ALA A 1 206 ? 19.064 -2.091 -0.174 1.00 93.88 206 ALA A CA 1
ATOM 1664 C C . ALA A 1 206 ? 20.043 -3.261 -0.349 1.00 93.88 206 ALA A C 1
ATOM 1666 O O . ALA A 1 206 ? 21.257 -3.074 -0.285 1.00 93.88 206 ALA A O 1
ATOM 1667 N N . LEU A 1 207 ? 19.531 -4.466 -0.620 1.00 96.56 207 LEU A N 1
ATOM 1668 C CA . LEU A 1 207 ? 20.363 -5.638 -0.894 1.00 96.56 207 LEU A CA 1
ATOM 1669 C C . LEU A 1 207 ? 21.180 -5.471 -2.177 1.00 96.56 207 LEU A C 1
ATOM 1671 O O . LEU A 1 207 ? 22.356 -5.840 -2.191 1.00 96.56 207 LEU A O 1
ATOM 1675 N N . LEU A 1 208 ? 20.589 -4.894 -3.227 1.00 96.38 208 LEU A N 1
ATOM 1676 C CA . LEU A 1 208 ? 21.288 -4.645 -4.484 1.00 96.38 208 LEU A CA 1
ATOM 1677 C C . LEU A 1 208 ? 22.487 -3.730 -4.254 1.00 96.38 208 LEU A C 1
ATOM 1679 O O . LEU A 1 208 ? 23.608 -4.120 -4.559 1.00 96.38 208 LEU A O 1
ATOM 1683 N N . LEU A 1 209 ? 22.274 -2.557 -3.658 1.00 94.12 209 LEU A N 1
ATOM 1684 C CA . LEU A 1 209 ? 23.342 -1.578 -3.445 1.00 94.12 209 LEU A CA 1
ATOM 1685 C C . LEU A 1 209 ? 24.371 -2.042 -2.405 1.00 94.12 209 LEU A C 1
ATOM 1687 O O . LEU A 1 209 ? 25.546 -1.697 -2.509 1.00 94.12 209 LEU A O 1
ATOM 1691 N N . LYS A 1 210 ? 23.967 -2.865 -1.431 1.00 95.25 210 LYS A N 1
ATOM 1692 C CA . LYS A 1 210 ? 24.888 -3.466 -0.456 1.00 95.25 210 LYS A CA 1
ATOM 1693 C C . LYS A 1 210 ? 25.882 -4.426 -1.105 1.00 95.25 210 LYS A C 1
ATOM 1695 O O . LYS A 1 210 ? 27.055 -4.430 -0.741 1.00 95.25 210 LYS A O 1
ATOM 1700 N N . HIS A 1 211 ? 25.401 -5.283 -2.003 1.00 96.62 211 HIS A N 1
ATOM 1701 C CA . HIS A 1 211 ? 26.201 -6.361 -2.590 1.00 96.62 211 HIS A CA 1
ATOM 1702 C C . HIS A 1 211 ? 26.800 -5.998 -3.954 1.00 96.62 211 HIS A C 1
ATOM 1704 O O . HIS A 1 211 ? 27.805 -6.585 -4.346 1.00 96.62 211 HIS A O 1
ATOM 1710 N N . TYR A 1 212 ? 26.224 -5.009 -4.636 1.00 96.56 212 TYR A N 1
ATOM 1711 C CA . TYR A 1 212 ? 26.652 -4.478 -5.927 1.00 96.56 212 TYR A CA 1
ATOM 1712 C C . TYR A 1 212 ? 26.692 -2.940 -5.865 1.00 96.56 212 TYR A C 1
ATOM 1714 O O . TYR A 1 212 ? 25.881 -2.272 -6.509 1.00 96.56 212 TYR A O 1
ATOM 1722 N N . PRO A 1 213 ? 27.618 -2.348 -5.086 1.00 95.12 213 PRO A N 1
ATOM 1723 C CA . PRO A 1 213 ? 27.678 -0.895 -4.885 1.00 95.12 213 PRO A CA 1
ATOM 1724 C C . PRO A 1 213 ? 27.906 -0.109 -6.185 1.00 95.12 213 PRO A C 1
ATOM 1726 O O . PRO A 1 213 ? 27.445 1.024 -6.310 1.00 95.12 213 PRO A O 1
ATOM 1729 N N . ASP A 1 214 ? 28.542 -0.728 -7.182 1.00 95.25 214 ASP A N 1
ATOM 1730 C CA . ASP A 1 214 ? 28.786 -0.130 -8.496 1.00 95.25 214 ASP A CA 1
ATOM 1731 C C . ASP A 1 214 ? 27.597 -0.257 -9.463 1.00 95.25 214 ASP A C 1
ATOM 1733 O O . ASP A 1 214 ? 27.688 0.224 -10.592 1.00 95.25 214 ASP A O 1
ATOM 1737 N N . PHE A 1 215 ? 26.461 -0.840 -9.041 1.00 95.50 215 PHE A N 1
ATOM 1738 C CA . PHE A 1 215 ? 25.291 -1.068 -9.903 1.00 95.50 215 PHE A CA 1
ATOM 1739 C C . PHE A 1 215 ? 24.861 0.190 -10.665 1.00 95.50 215 PHE A C 1
ATOM 1741 O O . PHE A 1 215 ? 24.582 0.120 -11.857 1.00 95.50 215 PHE A O 1
ATOM 1748 N N . ILE A 1 216 ? 24.847 1.358 -10.015 1.00 93.56 216 ILE A N 1
ATOM 1749 C CA . ILE A 1 216 ? 24.470 2.617 -10.675 1.00 93.56 216 ILE A CA 1
ATOM 1750 C C . ILE A 1 216 ? 25.476 2.999 -11.768 1.00 93.56 216 ILE A C 1
ATOM 1752 O O . ILE A 1 216 ? 25.079 3.444 -12.845 1.00 93.56 216 ILE A O 1
ATOM 1756 N N . SER A 1 217 ? 26.773 2.797 -11.523 1.00 95.06 217 SER A N 1
ATOM 1757 C CA . SER A 1 217 ? 27.808 3.029 -12.535 1.00 95.06 217 SER A CA 1
ATOM 1758 C C . SER A 1 217 ? 27.671 2.042 -13.693 1.00 95.06 217 SER A C 1
ATOM 1760 O O . SER A 1 217 ? 27.739 2.447 -14.853 1.00 95.06 217 SER A O 1
ATOM 1762 N N . ASP A 1 218 ? 27.421 0.767 -13.398 1.00 93.06 218 ASP A N 1
ATOM 1763 C CA . ASP A 1 218 ? 27.214 -0.269 -14.411 1.00 93.06 218 ASP A CA 1
ATOM 1764 C C . ASP A 1 218 ? 25.981 0.019 -15.263 1.00 93.06 218 ASP A C 1
ATOM 1766 O O . ASP A 1 218 ? 26.054 -0.037 -16.491 1.00 93.06 218 ASP A O 1
ATOM 1770 N N . TYR A 1 219 ? 24.877 0.410 -14.629 1.00 92.38 219 TYR A N 1
ATOM 1771 C CA . TYR A 1 219 ? 23.657 0.837 -15.301 1.00 92.38 219 TYR A CA 1
ATOM 1772 C C . TYR A 1 219 ? 23.937 1.981 -16.280 1.00 92.38 219 TYR A C 1
ATOM 1774 O O . TYR A 1 219 ? 23.560 1.916 -17.447 1.00 92.38 219 TYR A O 1
ATOM 1782 N N . GLN A 1 220 ? 24.656 3.015 -15.832 1.00 92.12 220 GLN A N 1
ATOM 1783 C CA . GLN A 1 220 ? 24.997 4.171 -16.665 1.00 92.12 220 GLN A CA 1
ATOM 1784 C C . GLN A 1 220 ? 25.928 3.807 -17.829 1.00 92.12 220 GLN A C 1
ATOM 1786 O O . GLN A 1 220 ? 25.708 4.274 -18.949 1.00 92.12 220 GLN A O 1
ATOM 1791 N N . LYS A 1 221 ? 26.944 2.967 -17.593 1.00 92.19 221 LYS A N 1
ATOM 1792 C CA . LYS A 1 221 ? 27.874 2.487 -18.634 1.00 92.19 221 LYS A CA 1
ATOM 1793 C C . LYS A 1 221 ? 27.163 1.663 -19.702 1.00 92.19 221 LYS A C 1
ATOM 1795 O O . LYS A 1 221 ? 27.529 1.734 -20.869 1.00 92.19 221 LYS A O 1
ATOM 1800 N N . ASN A 1 222 ? 26.145 0.902 -19.307 1.00 88.88 222 ASN A N 1
ATOM 1801 C CA . ASN A 1 222 ? 25.402 0.011 -20.192 1.00 88.88 222 ASN A CA 1
ATOM 1802 C C . ASN A 1 222 ? 24.055 0.586 -20.643 1.00 88.88 222 ASN A C 1
ATOM 1804 O O . ASN A 1 222 ? 23.230 -0.157 -21.176 1.00 88.88 222 ASN A O 1
ATOM 1808 N N . LYS A 1 223 ? 23.829 1.897 -20.475 1.00 86.69 223 LYS A N 1
ATOM 1809 C CA . LYS A 1 223 ? 22.562 2.552 -20.832 1.00 86.69 223 LYS A CA 1
ATOM 1810 C C . LYS A 1 223 ? 22.108 2.223 -22.254 1.00 86.69 223 LYS A C 1
ATOM 1812 O O . LYS A 1 223 ? 20.921 2.063 -22.469 1.00 86.69 223 LYS A O 1
ATOM 1817 N N . ASP A 1 224 ? 23.036 2.023 -23.193 1.00 86.31 224 ASP A N 1
ATOM 1818 C CA . ASP A 1 224 ? 22.692 1.743 -24.586 1.00 86.31 224 ASP A CA 1
ATOM 1819 C C . ASP A 1 224 ? 21.986 0.397 -24.788 1.00 86.31 224 ASP A C 1
ATOM 1821 O O . ASP A 1 224 ? 21.142 0.276 -25.672 1.00 86.31 224 ASP A O 1
ATOM 1825 N N . GLN A 1 225 ? 22.253 -0.587 -23.924 1.00 83.25 225 GLN A N 1
ATOM 1826 C CA . GLN A 1 225 ? 21.528 -1.866 -23.891 1.00 83.25 225 GLN A CA 1
ATOM 1827 C C . GLN A 1 225 ? 20.142 -1.735 -23.241 1.00 83.25 225 GLN A C 1
ATOM 1829 O O . GLN A 1 225 ? 19.284 -2.595 -23.425 1.00 83.25 225 GLN A O 1
ATOM 1834 N N . LEU A 1 226 ? 19.947 -0.666 -22.471 1.00 82.81 226 LEU A N 1
ATOM 1835 C CA . LEU A 1 226 ? 18.725 -0.317 -21.753 1.00 82.81 226 LEU A CA 1
ATOM 1836 C C . LEU A 1 226 ? 17.944 0.801 -22.470 1.00 82.81 226 LEU A C 1
ATOM 1838 O O . LEU A 1 226 ? 16.874 1.208 -22.015 1.00 82.81 226 LEU A O 1
ATOM 1842 N N . ASN A 1 227 ? 18.465 1.309 -23.592 1.00 70.69 227 ASN A N 1
ATOM 1843 C CA . ASN A 1 227 ? 17.788 2.300 -24.412 1.00 70.69 227 ASN A CA 1
ATOM 1844 C C . ASN A 1 227 ? 16.510 1.675 -24.988 1.00 70.69 227 ASN A C 1
ATOM 1846 O O . ASN A 1 227 ? 16.468 0.499 -25.347 1.00 70.69 227 ASN A O 1
ATOM 1850 N N . GLY A 1 228 ? 15.452 2.477 -25.075 1.00 75.44 228 GLY A N 1
ATOM 1851 C CA . GLY A 1 228 ? 14.178 2.053 -25.649 1.00 75.44 228 GLY A CA 1
ATOM 1852 C C . GLY A 1 228 ? 13.137 1.560 -24.643 1.00 75.44 228 GLY A C 1
ATOM 1853 O O . GLY A 1 228 ? 11.984 1.409 -25.042 1.00 75.44 228 GLY A O 1
ATOM 1854 N N . ILE A 1 229 ? 13.478 1.394 -23.351 1.00 82.25 229 ILE A N 1
ATOM 1855 C CA . ILE A 1 229 ? 12.470 1.123 -22.305 1.00 82.25 229 ILE A CA 1
ATOM 1856 C C . ILE A 1 229 ? 11.417 2.232 -22.341 1.00 82.25 229 ILE A C 1
ATOM 1858 O O . ILE A 1 229 ? 10.261 1.967 -22.637 1.00 82.25 229 ILE A O 1
ATOM 1862 N N . SER A 1 230 ? 11.824 3.490 -22.153 1.00 80.62 230 SER A N 1
ATOM 1863 C CA . SER A 1 230 ? 10.920 4.649 -22.173 1.00 80.62 230 SER A CA 1
ATOM 1864 C C . SER A 1 230 ? 10.288 4.929 -23.543 1.00 80.62 230 SER A C 1
ATOM 1866 O O . SER A 1 230 ? 9.269 5.611 -23.622 1.00 80.62 230 SER A O 1
ATOM 1868 N N . GLU A 1 231 ? 10.862 4.404 -24.627 1.00 85.25 231 GLU A N 1
ATOM 1869 C CA . GLU A 1 231 ? 10.361 4.597 -25.993 1.00 85.25 231 GLU A CA 1
ATOM 1870 C C . GLU A 1 231 ? 9.347 3.528 -26.413 1.00 85.25 231 GLU A C 1
ATOM 1872 O O . GLU A 1 231 ? 8.730 3.655 -27.480 1.00 85.25 231 GLU A O 1
ATOM 1877 N N . HIS A 1 232 ? 9.157 2.493 -25.585 1.00 90.50 232 HIS A N 1
ATOM 1878 C CA . HIS A 1 232 ? 8.254 1.392 -25.871 1.00 90.50 232 HIS A CA 1
ATOM 1879 C C . HIS A 1 232 ? 6.837 1.924 -26.176 1.00 90.50 232 HIS A C 1
ATOM 1881 O O . HIS A 1 232 ? 6.307 2.734 -25.406 1.00 90.50 232 HIS A O 1
ATOM 1887 N N . PRO A 1 233 ? 6.173 1.482 -27.269 1.00 93.56 233 PRO A N 1
ATOM 1888 C CA . PRO A 1 233 ? 4.887 2.044 -27.700 1.00 93.56 233 PRO A CA 1
ATOM 1889 C C . PRO A 1 233 ? 3.794 2.023 -26.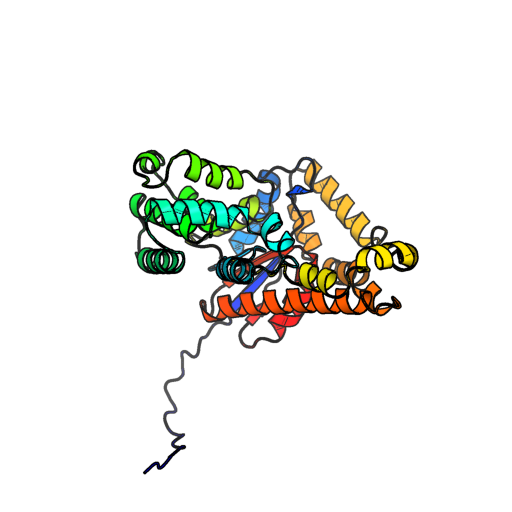626 1.00 93.56 233 PRO A C 1
ATOM 1891 O O . PRO A 1 233 ? 2.920 2.890 -26.615 1.00 93.56 233 PRO A O 1
ATOM 1894 N N . ILE A 1 234 ? 3.867 1.064 -25.695 1.00 94.88 234 ILE A N 1
ATOM 1895 C CA . ILE A 1 234 ? 2.924 0.968 -24.577 1.00 94.88 234 ILE A C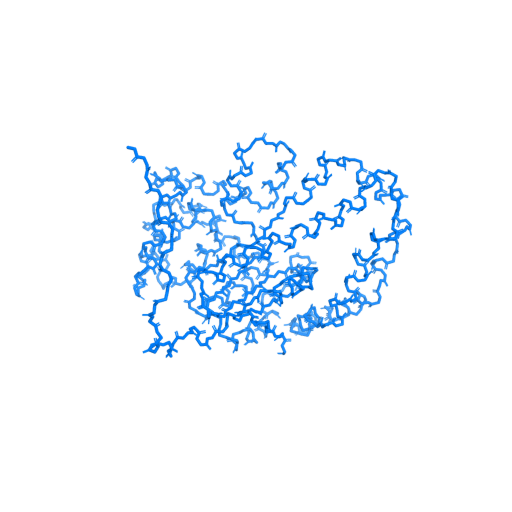A 1
ATOM 1896 C C . ILE A 1 234 ? 2.941 2.215 -23.684 1.00 94.88 234 ILE A C 1
ATOM 1898 O O . ILE A 1 234 ? 1.878 2.628 -23.234 1.00 94.88 234 ILE A O 1
ATOM 1902 N N . TYR A 1 235 ? 4.100 2.855 -23.486 1.00 93.81 235 TYR A N 1
ATOM 1903 C CA . TYR A 1 235 ? 4.229 4.047 -22.644 1.00 93.81 235 TYR A CA 1
ATOM 1904 C C . TYR A 1 235 ? 3.740 5.309 -23.344 1.00 93.81 235 TYR A C 1
ATOM 1906 O O . TYR A 1 235 ? 3.181 6.191 -22.698 1.00 93.81 235 TYR A O 1
ATOM 1914 N N . LYS A 1 236 ? 3.847 5.372 -24.676 1.00 94.25 236 LYS A N 1
ATOM 1915 C CA . LYS A 1 236 ? 3.190 6.430 -25.461 1.00 94.25 236 LYS A CA 1
ATOM 1916 C C . LYS A 1 236 ? 1.670 6.324 -25.336 1.00 94.25 236 LYS A C 1
ATOM 1918 O O . LYS A 1 236 ? 1.025 7.299 -24.967 1.00 94.25 236 LYS A O 1
ATOM 1923 N N . LYS A 1 237 ? 1.117 5.117 -25.515 1.00 95.81 237 LYS A N 1
ATOM 1924 C CA . LYS A 1 237 ? -0.313 4.833 -25.294 1.00 95.81 237 LYS A CA 1
ATOM 1925 C C . LYS A 1 237 ? -0.735 5.139 -23.849 1.00 95.81 237 LYS A C 1
ATOM 1927 O O . LYS A 1 237 ? -1.772 5.761 -23.639 1.00 95.81 237 LYS A O 1
ATOM 1932 N N . GLN A 1 238 ? 0.082 4.760 -22.860 1.00 95.88 238 GLN A N 1
ATOM 1933 C CA . GLN A 1 238 ? -0.129 5.088 -21.445 1.00 95.88 238 GLN A CA 1
ATOM 1934 C C . GLN A 1 238 ? -0.262 6.600 -21.242 1.00 95.88 238 GLN A C 1
ATOM 1936 O O . GLN A 1 238 ? -1.225 7.054 -20.626 1.00 95.88 238 GLN A O 1
ATOM 1941 N N . GLN A 1 239 ? 0.676 7.372 -21.794 1.00 95.62 239 GLN A N 1
ATOM 1942 C CA . GLN A 1 239 ? 0.704 8.823 -21.666 1.00 95.62 239 GLN A CA 1
ATOM 1943 C C . GLN A 1 239 ? -0.483 9.495 -22.368 1.00 95.62 239 GLN A C 1
ATOM 1945 O O . GLN A 1 239 ? -1.075 10.415 -21.811 1.00 95.62 239 GLN A O 1
ATOM 1950 N N . GLU A 1 240 ? -0.870 9.036 -23.559 1.00 97.06 240 GLU A N 1
ATOM 1951 C CA . GLU A 1 240 ? -2.042 9.549 -24.283 1.00 97.06 240 GLU A CA 1
ATOM 1952 C C . GLU A 1 240 ? -3.337 9.357 -23.480 1.00 97.06 240 GLU A C 1
ATOM 1954 O O . GLU A 1 240 ? -4.136 10.289 -23.349 1.00 97.06 240 GLU A O 1
ATOM 1959 N N . ILE A 1 241 ? -3.529 8.169 -22.894 1.00 97.75 241 ILE A N 1
ATOM 1960 C CA . ILE A 1 241 ? -4.693 7.868 -22.051 1.00 97.75 241 ILE A CA 1
ATOM 1961 C C . ILE A 1 241 ? -4.663 8.712 -20.772 1.00 97.75 241 ILE A C 1
ATOM 1963 O O . ILE A 1 241 ? -5.707 9.223 -20.365 1.00 97.75 241 ILE A O 1
ATOM 1967 N N . LEU A 1 242 ? -3.488 8.893 -20.160 1.00 97.50 242 LEU A N 1
ATOM 1968 C CA . LEU A 1 242 ? -3.324 9.732 -18.974 1.00 97.50 242 LEU A CA 1
ATOM 1969 C C . LEU A 1 242 ? -3.677 11.198 -19.257 1.00 97.50 242 LEU A C 1
ATOM 1971 O O . LEU A 1 242 ? -4.487 11.771 -18.534 1.00 97.50 242 LEU A O 1
ATOM 1975 N N . ILE A 1 243 ? -3.115 11.793 -20.314 1.00 97.38 243 ILE A N 1
ATOM 1976 C CA . ILE A 1 243 ? -3.386 13.188 -20.704 1.00 97.38 243 ILE A CA 1
ATOM 1977 C C . ILE A 1 243 ? -4.884 13.397 -20.909 1.00 97.38 243 ILE A C 1
ATOM 1979 O O . ILE A 1 243 ? -5.452 14.367 -20.404 1.00 97.38 243 ILE A O 1
ATOM 1983 N N . LYS A 1 244 ? -5.535 12.467 -21.616 1.00 97.75 244 LYS A N 1
ATOM 1984 C CA . LYS A 1 244 ? -6.981 12.510 -21.808 1.00 97.75 244 LYS A CA 1
ATOM 1985 C C . LYS A 1 244 ? -7.728 12.413 -20.475 1.00 97.75 244 LYS A C 1
ATOM 1987 O O . LYS A 1 244 ? -8.618 13.216 -20.234 1.00 97.75 244 LYS A O 1
ATOM 1992 N N . GLY A 1 245 ? -7.341 11.486 -19.599 1.00 97.75 245 GLY A N 1
ATOM 1993 C CA . GLY A 1 245 ? -7.980 11.318 -18.295 1.00 97.75 245 GLY A CA 1
ATOM 1994 C C . GLY A 1 245 ? -7.849 12.543 -17.385 1.00 97.75 245 GLY A C 1
ATOM 1995 O O . GLY A 1 245 ? -8.807 12.905 -16.709 1.00 97.75 245 GLY A O 1
ATOM 1996 N N . ILE A 1 246 ? -6.708 13.239 -17.412 1.00 97.50 246 ILE A N 1
ATOM 1997 C CA . ILE A 1 246 ? -6.527 14.515 -16.698 1.00 97.50 246 ILE A CA 1
ATOM 1998 C C . ILE A 1 246 ? -7.456 15.590 -17.280 1.00 97.50 246 ILE A C 1
ATOM 2000 O O . ILE A 1 246 ? -8.141 16.282 -16.525 1.00 97.50 246 ILE A O 1
ATOM 2004 N N . ALA A 1 247 ? -7.510 15.719 -18.612 1.00 97.25 247 ALA A N 1
ATOM 2005 C CA . ALA A 1 247 ? -8.362 16.699 -19.289 1.00 97.25 247 ALA A CA 1
ATOM 2006 C C . ALA A 1 247 ? -9.859 16.460 -19.020 1.00 97.25 247 ALA A C 1
ATOM 2008 O O . ALA A 1 247 ? -10.597 17.408 -18.746 1.00 97.25 247 ALA A O 1
ATOM 2009 N N . ASP A 1 248 ? -10.278 15.195 -19.031 1.00 97.62 248 ASP A N 1
ATOM 2010 C CA . ASP A 1 248 ? -11.654 14.764 -18.775 1.00 97.62 248 ASP A CA 1
ATOM 2011 C C . ASP A 1 248 ? -11.988 14.719 -17.268 1.00 97.62 248 ASP A C 1
ATOM 2013 O O . ASP A 1 248 ? -13.149 14.551 -16.894 1.00 97.62 248 ASP A O 1
ATOM 2017 N N . LYS A 1 249 ? -10.983 14.897 -16.395 1.00 97.56 249 LYS A N 1
ATOM 2018 C CA . LYS A 1 249 ? -11.062 14.707 -14.936 1.00 97.56 249 LYS A CA 1
ATOM 2019 C C . LYS A 1 249 ? -11.594 13.323 -14.540 1.00 97.56 249 LYS A C 1
ATOM 2021 O O . LYS A 1 249 ? -12.349 13.194 -13.577 1.00 97.56 249 LYS A O 1
ATOM 2026 N N . ASP A 1 250 ? -11.189 12.292 -15.274 1.00 97.94 250 ASP A N 1
ATOM 2027 C CA . ASP A 1 250 ? -11.588 10.900 -15.073 1.00 97.94 250 ASP A CA 1
ATOM 2028 C C . ASP A 1 250 ? -10.435 9.950 -15.441 1.00 97.94 250 ASP A C 1
ATOM 2030 O O . ASP A 1 250 ? -10.055 9.810 -16.605 1.00 97.94 250 ASP A O 1
ATOM 2034 N N . LEU A 1 251 ? -9.884 9.255 -14.444 1.00 98.12 251 LEU A N 1
ATOM 2035 C CA . LEU A 1 251 ? -8.793 8.293 -14.628 1.00 98.12 251 LEU A CA 1
ATOM 2036 C C . LEU A 1 251 ? -9.272 6.842 -14.811 1.00 98.12 251 LEU A C 1
ATOM 2038 O O . LEU A 1 251 ? -8.447 5.929 -14.844 1.00 98.12 251 LEU A O 1
ATOM 2042 N N . SER A 1 252 ? -10.569 6.572 -14.963 1.00 97.94 252 SER A N 1
ATOM 2043 C CA . SER A 1 252 ? -11.091 5.201 -15.102 1.00 97.94 252 SER A CA 1
ATOM 2044 C C . SER A 1 252 ? -10.569 4.461 -16.331 1.00 97.94 252 SER A C 1
ATOM 2046 O O . SER A 1 252 ? -10.223 3.279 -16.236 1.00 97.94 252 SER A O 1
ATOM 2048 N N . ALA A 1 253 ? -10.449 5.144 -17.473 1.00 98.00 253 ALA A N 1
ATOM 2049 C CA . ALA A 1 253 ? -9.845 4.574 -18.677 1.00 98.00 253 ALA A CA 1
ATOM 2050 C C . ALA A 1 253 ? -8.360 4.254 -18.459 1.00 98.00 253 ALA A C 1
ATOM 2052 O O . ALA A 1 253 ? -7.871 3.219 -18.911 1.00 98.00 253 ALA A O 1
ATOM 2053 N N . TYR A 1 254 ? -7.663 5.108 -17.707 1.00 97.88 254 TYR A N 1
ATOM 2054 C CA . TYR A 1 254 ? -6.261 4.917 -17.367 1.00 97.88 254 TYR A CA 1
ATOM 2055 C C . TYR A 1 254 ? -6.058 3.710 -16.447 1.00 97.88 254 TYR A C 1
ATOM 2057 O O . TYR A 1 254 ? -5.264 2.827 -16.759 1.00 97.88 254 TYR A O 1
ATOM 2065 N N . TYR A 1 255 ? -6.848 3.593 -15.378 1.00 98.38 255 TYR A N 1
ATOM 2066 C CA . TYR A 1 255 ? -6.831 2.416 -14.505 1.00 98.38 255 TYR A CA 1
ATOM 2067 C C . TYR A 1 255 ? -7.210 1.133 -15.250 1.00 98.38 255 TYR A C 1
ATOM 2069 O O . TYR A 1 255 ? -6.569 0.103 -15.046 1.00 98.38 255 TYR A O 1
ATOM 2077 N N . SER A 1 256 ? -8.208 1.186 -16.138 1.00 98.00 256 SER A N 1
ATOM 2078 C CA . SER A 1 256 ? -8.588 0.032 -16.965 1.00 98.00 256 SER A CA 1
ATOM 2079 C C . SER A 1 256 ? -7.436 -0.408 -17.866 1.00 98.00 256 SER A C 1
ATOM 2081 O O . SER A 1 256 ? -7.163 -1.598 -17.968 1.00 98.00 256 SER A O 1
ATOM 2083 N N . PHE A 1 257 ? -6.706 0.544 -18.451 1.00 97.94 257 PHE A N 1
ATOM 2084 C CA . PHE A 1 257 ? -5.533 0.256 -19.269 1.00 97.94 257 PHE A CA 1
ATOM 2085 C C . PHE A 1 257 ? -4.379 -0.354 -18.461 1.00 97.94 257 PHE A C 1
ATOM 2087 O O . PHE A 1 257 ? -3.847 -1.382 -18.864 1.00 97.94 257 PHE A O 1
ATOM 2094 N N . LEU A 1 258 ? -4.032 0.213 -17.299 1.00 97.44 258 LEU A N 1
ATOM 2095 C CA . LEU A 1 258 ? -2.959 -0.314 -16.437 1.00 97.44 258 LEU A CA 1
ATOM 2096 C C . LEU A 1 258 ? -3.249 -1.719 -15.890 1.00 97.44 258 LEU A C 1
ATOM 2098 O O . LEU A 1 258 ? -2.332 -2.444 -15.507 1.00 97.44 258 LEU A O 1
ATOM 2102 N N . ASN A 1 259 ? -4.525 -2.103 -15.833 1.00 98.06 259 ASN A N 1
ATOM 2103 C CA . ASN A 1 259 ? -4.954 -3.409 -15.350 1.00 98.06 259 ASN A CA 1
ATOM 2104 C C . ASN A 1 259 ? -5.248 -4.422 -16.463 1.00 98.06 259 ASN A C 1
ATOM 2106 O O . ASN A 1 259 ? -5.615 -5.558 -16.152 1.00 98.06 259 ASN A O 1
ATOM 2110 N N . ASP A 1 260 ? -5.066 -4.040 -17.727 1.00 96.00 260 ASP A N 1
ATOM 2111 C CA . ASP A 1 260 ? -5.260 -4.924 -18.867 1.00 96.00 260 ASP A CA 1
ATOM 2112 C C . ASP A 1 260 ? -4.083 -5.899 -19.056 1.00 96.00 260 ASP A C 1
ATOM 2114 O O . ASP A 1 260 ? -2.922 -5.618 -18.732 1.00 96.00 260 ASP A O 1
ATOM 2118 N N . LYS A 1 261 ? -4.380 -7.072 -19.623 1.00 94.75 261 LYS A N 1
ATOM 2119 C CA . LYS A 1 261 ? -3.387 -8.122 -19.877 1.00 94.75 261 LYS A CA 1
ATOM 2120 C C . LYS A 1 261 ? -2.324 -7.692 -20.895 1.00 94.75 261 LYS A C 1
ATOM 2122 O O . LYS A 1 261 ? -1.164 -8.085 -20.748 1.00 94.75 261 LYS A O 1
ATOM 2127 N N . GLU A 1 262 ? -2.696 -6.921 -21.920 1.00 94.75 262 GLU A N 1
ATOM 2128 C CA . GLU A 1 262 ? -1.759 -6.371 -22.906 1.00 94.75 262 GLU A CA 1
ATOM 2129 C C . GLU A 1 262 ? -0.754 -5.453 -22.213 1.00 94.75 262 GLU A C 1
ATOM 2131 O O . GLU A 1 262 ? 0.450 -5.646 -22.390 1.00 94.75 262 GLU A O 1
ATOM 2136 N N . TYR A 1 263 ? -1.230 -4.516 -21.383 1.00 96.56 263 TYR A N 1
ATOM 2137 C CA . TYR A 1 263 ? -0.353 -3.605 -20.648 1.00 96.56 263 TYR A CA 1
ATOM 2138 C C . TYR A 1 263 ? 0.637 -4.378 -19.784 1.00 96.56 263 TYR A C 1
ATOM 2140 O O . TYR A 1 263 ? 1.840 -4.199 -19.940 1.00 96.56 263 TYR A O 1
ATOM 2148 N N . GLY A 1 264 ? 0.154 -5.301 -18.948 1.00 95.31 264 GLY A N 1
ATOM 2149 C CA . GLY A 1 264 ? 1.027 -6.076 -18.068 1.00 95.31 264 GLY A CA 1
ATOM 2150 C C . GLY A 1 264 ? 2.095 -6.879 -18.824 1.00 95.31 264 GLY A C 1
ATOM 2151 O O . GLY A 1 264 ? 3.248 -6.943 -18.395 1.00 95.31 264 GLY A O 1
ATOM 2152 N N . SER A 1 265 ? 1.741 -7.478 -19.966 1.00 95.12 265 SER A N 1
ATOM 2153 C CA . SER A 1 265 ? 2.709 -8.201 -20.798 1.00 95.12 265 SER A CA 1
ATOM 2154 C C . SER A 1 265 ? 3.747 -7.261 -21.412 1.00 95.12 265 SER A C 1
ATOM 2156 O O . SER A 1 265 ? 4.932 -7.585 -21.418 1.00 95.12 265 SER A O 1
ATOM 2158 N N . GLN A 1 266 ? 3.314 -6.125 -21.955 1.00 95.56 266 GLN A N 1
ATOM 2159 C CA . GLN A 1 266 ? 4.187 -5.164 -22.631 1.00 95.56 266 GLN A CA 1
ATOM 2160 C C . GLN A 1 266 ? 5.092 -4.424 -21.637 1.00 95.56 266 GLN A C 1
ATOM 2162 O O . GLN A 1 266 ? 6.267 -4.219 -21.924 1.00 95.56 266 GLN A O 1
ATOM 2167 N N . ASP A 1 267 ? 4.582 -4.090 -20.451 1.00 95.06 267 ASP A N 1
ATOM 2168 C CA . ASP A 1 267 ? 5.361 -3.501 -19.361 1.00 95.06 267 ASP A CA 1
ATOM 2169 C C . ASP A 1 267 ? 6.471 -4.452 -18.893 1.00 95.06 267 ASP A C 1
ATOM 2171 O O . ASP A 1 267 ? 7.632 -4.057 -18.790 1.00 95.06 267 ASP A O 1
ATOM 2175 N N . PHE A 1 268 ? 6.159 -5.745 -18.733 1.00 94.81 268 PHE A N 1
ATOM 2176 C CA . PHE A 1 268 ? 7.178 -6.756 -18.445 1.00 94.81 268 PHE A CA 1
ATOM 2177 C C . PHE A 1 268 ? 8.247 -6.833 -19.545 1.00 94.81 268 PHE A C 1
ATOM 2179 O O . PHE A 1 268 ? 9.442 -6.892 -19.243 1.00 94.81 268 PHE A O 1
ATOM 2186 N N . GLN A 1 269 ? 7.843 -6.834 -20.820 1.00 92.75 269 GLN A N 1
ATOM 2187 C CA . GLN A 1 269 ? 8.799 -6.873 -21.932 1.00 92.75 269 GLN A CA 1
ATOM 2188 C C . GLN A 1 269 ? 9.702 -5.639 -21.960 1.00 92.75 269 GLN A C 1
ATOM 2190 O O . GLN A 1 269 ? 10.897 -5.771 -22.222 1.00 92.75 269 GLN A O 1
ATOM 2195 N N . ALA A 1 270 ? 9.150 -4.464 -21.665 1.00 91.19 270 ALA A N 1
ATOM 2196 C CA . ALA A 1 270 ? 9.897 -3.221 -21.665 1.00 91.19 270 ALA A CA 1
ATOM 2197 C C . ALA A 1 270 ? 10.852 -3.124 -20.465 1.00 91.19 270 ALA A C 1
ATOM 2199 O O . ALA A 1 270 ? 12.043 -2.914 -20.665 1.00 91.19 270 ALA A O 1
ATOM 2200 N N . GLN A 1 271 ? 10.374 -3.307 -19.231 1.00 91.12 271 GLN A N 1
ATOM 2201 C CA . GLN A 1 271 ? 11.187 -3.038 -18.035 1.00 91.12 271 GLN A CA 1
ATOM 2202 C C . GLN A 1 271 ? 12.034 -4.224 -17.572 1.00 91.12 271 GLN A C 1
ATOM 2204 O O . GLN A 1 271 ? 13.100 -4.029 -16.988 1.00 91.12 271 GLN A O 1
ATOM 2209 N N . TRP A 1 272 ? 11.552 -5.454 -17.778 1.00 93.56 272 TRP A N 1
ATOM 2210 C CA . TRP A 1 272 ? 12.084 -6.627 -17.078 1.00 93.56 272 TRP A CA 1
ATOM 2211 C C . TRP A 1 272 ? 12.775 -7.630 -17.993 1.00 93.56 272 TRP A C 1
ATOM 2213 O O . TRP A 1 272 ? 13.818 -8.170 -17.627 1.00 93.56 272 TRP A O 1
ATOM 2223 N N . ALA A 1 273 ? 12.265 -7.844 -19.207 1.00 92.44 273 ALA A N 1
ATOM 2224 C CA . ALA A 1 273 ? 12.885 -8.779 -20.148 1.00 92.44 273 ALA A CA 1
ATOM 2225 C C . ALA A 1 273 ? 14.269 -8.316 -20.644 1.00 92.44 273 ALA A C 1
ATOM 2227 O O . ALA A 1 273 ? 15.047 -9.132 -21.145 1.00 92.44 273 ALA A O 1
ATOM 2228 N N . VAL A 1 274 ? 14.592 -7.026 -20.501 1.00 90.69 274 VAL A N 1
ATOM 2229 C CA . VAL A 1 274 ? 15.903 -6.470 -20.864 1.00 90.69 274 VAL A CA 1
ATOM 2230 C C . VAL A 1 274 ? 17.038 -7.075 -20.031 1.00 90.69 274 VAL A C 1
ATOM 2232 O O . VAL A 1 274 ? 18.080 -7.415 -20.587 1.00 90.69 274 VAL A O 1
ATOM 2235 N N . TRP A 1 275 ? 16.809 -7.340 -18.741 1.00 93.06 275 TRP A N 1
ATOM 2236 C CA . TRP A 1 275 ? 17.817 -7.894 -17.824 1.00 93.06 275 TRP A CA 1
ATOM 2237 C C . TRP A 1 275 ? 18.231 -9.334 -18.156 1.00 93.06 275 TRP A C 1
ATOM 2239 O O . TRP A 1 275 ? 19.240 -9.824 -17.660 1.00 93.06 275 TRP A O 1
ATOM 2249 N N . PHE A 1 276 ? 17.472 -10.033 -19.007 1.00 91.12 276 PHE A N 1
ATOM 2250 C CA . PHE A 1 276 ? 17.860 -11.352 -19.521 1.00 91.12 276 PHE A CA 1
ATOM 2251 C C . PHE A 1 276 ? 18.881 -11.281 -20.655 1.00 91.12 276 PHE A C 1
ATOM 2253 O O . PHE A 1 276 ? 19.467 -12.300 -21.019 1.00 91.12 276 PHE A O 1
ATOM 2260 N N . LYS A 1 277 ? 19.032 -10.101 -21.258 1.00 90.44 277 LYS A N 1
ATOM 2261 C CA . LYS A 1 277 ? 19.856 -9.868 -22.448 1.00 90.44 277 LYS A CA 1
ATOM 2262 C C . LYS A 1 277 ? 21.095 -9.043 -22.132 1.00 90.44 277 LYS A C 1
ATOM 2264 O O . LYS A 1 277 ? 22.064 -9.121 -22.882 1.00 90.44 277 LYS A O 1
ATOM 2269 N N . THR A 1 278 ? 21.061 -8.264 -21.052 1.00 91.19 278 THR A N 1
ATOM 2270 C CA . THR A 1 278 ? 22.248 -7.596 -20.526 1.00 91.19 278 THR A CA 1
ATOM 2271 C C . THR A 1 278 ? 23.264 -8.626 -20.041 1.00 91.19 278 THR A C 1
ATOM 2273 O O . THR A 1 278 ? 22.929 -9.767 -19.711 1.00 91.19 278 THR A O 1
ATOM 2276 N N . ASN A 1 279 ? 24.532 -8.229 -20.036 1.00 92.50 279 ASN A N 1
ATOM 2277 C CA . ASN A 1 279 ? 25.610 -9.061 -19.519 1.00 92.50 279 ASN A CA 1
ATOM 2278 C C . ASN A 1 279 ? 26.639 -8.185 -18.806 1.00 92.50 279 ASN A C 1
ATOM 2280 O O . ASN A 1 279 ? 27.763 -8.016 -19.284 1.00 92.50 279 ASN A O 1
ATOM 2284 N N . PHE A 1 280 ? 26.222 -7.565 -17.702 1.00 94.38 280 PHE A N 1
ATOM 2285 C CA . PHE A 1 280 ? 27.113 -6.711 -16.919 1.00 94.38 280 PHE A CA 1
ATOM 2286 C C . PHE A 1 280 ? 28.216 -7.577 -16.310 1.00 94.38 280 PHE A C 1
ATOM 2288 O O . PHE A 1 280 ? 27.945 -8.631 -15.738 1.00 94.38 280 PHE A O 1
ATOM 2295 N N . GLU A 1 281 ? 29.467 -7.127 -16.410 1.00 92.50 281 GLU A N 1
ATOM 2296 C CA . GLU A 1 281 ? 30.631 -7.895 -15.948 1.00 92.50 281 GLU A CA 1
ATOM 2297 C C . GLU A 1 281 ? 30.571 -8.179 -14.435 1.00 92.50 281 GLU A C 1
ATOM 2299 O O . GLU A 1 281 ? 31.003 -9.233 -13.973 1.00 92.50 281 GLU A O 1
ATOM 2304 N N . SER A 1 282 ? 29.944 -7.277 -13.672 1.00 93.88 282 SER A N 1
ATOM 2305 C CA . SER A 1 282 ? 29.688 -7.421 -12.236 1.00 93.88 282 SER A CA 1
ATOM 2306 C C . SER A 1 282 ? 28.581 -8.423 -11.887 1.00 93.88 282 SER A C 1
ATOM 2308 O O . SER A 1 282 ? 28.467 -8.811 -10.727 1.00 93.88 282 SER A O 1
ATOM 2310 N N . GLY A 1 283 ? 27.736 -8.826 -12.844 1.00 95.31 283 GLY A N 1
ATOM 2311 C CA . GLY A 1 283 ? 26.535 -9.638 -12.609 1.00 95.31 283 GLY A CA 1
ATOM 2312 C C . GLY A 1 283 ? 25.392 -8.906 -11.887 1.00 95.31 283 GLY A C 1
ATOM 2313 O O . GLY A 1 283 ? 24.409 -9.540 -11.486 1.00 95.31 283 GLY A O 1
ATOM 2314 N N . SER A 1 284 ? 25.508 -7.586 -11.705 1.00 96.12 284 SER A N 1
ATOM 2315 C CA . SER A 1 284 ? 24.527 -6.769 -10.980 1.00 96.12 284 SER A CA 1
ATOM 2316 C C . SER A 1 284 ? 23.178 -6.645 -11.703 1.00 96.12 284 SER A C 1
ATOM 2318 O O . SER A 1 284 ? 22.150 -6.439 -11.061 1.00 96.12 284 SER A O 1
ATOM 2320 N N . ASP A 1 285 ? 23.144 -6.862 -13.017 1.00 95.12 285 ASP A N 1
ATOM 2321 C CA . ASP A 1 285 ? 21.932 -6.954 -13.834 1.00 95.12 285 ASP A CA 1
ATOM 2322 C C . ASP A 1 285 ? 21.062 -8.169 -13.477 1.00 95.12 285 ASP A C 1
ATOM 2324 O O . ASP A 1 285 ? 19.863 -8.042 -13.211 1.00 95.12 285 ASP A O 1
ATOM 2328 N N . LYS A 1 286 ? 21.673 -9.353 -13.384 1.00 95.31 286 LYS A N 1
ATOM 2329 C CA . LYS A 1 286 ? 20.995 -10.577 -12.936 1.00 95.31 286 LYS A CA 1
ATOM 2330 C C . LYS A 1 286 ? 20.531 -10.420 -11.497 1.00 95.31 286 LYS A C 1
ATOM 2332 O O . LYS A 1 286 ? 19.405 -10.797 -11.174 1.00 95.31 286 LYS A O 1
ATOM 2337 N N . ALA A 1 287 ? 21.371 -9.838 -10.639 1.00 96.88 287 ALA A N 1
ATOM 2338 C CA . ALA A 1 287 ? 20.998 -9.547 -9.261 1.00 96.88 287 ALA A CA 1
ATOM 2339 C C . ALA A 1 287 ? 19.791 -8.602 -9.185 1.00 96.88 287 ALA A C 1
ATOM 2341 O O . ALA A 1 287 ? 18.861 -8.888 -8.434 1.00 96.88 287 ALA A O 1
ATOM 2342 N N . ARG A 1 288 ? 19.750 -7.538 -10.002 1.00 96.50 288 ARG A N 1
ATOM 2343 C CA . ARG A 1 288 ? 18.606 -6.618 -10.087 1.00 96.50 288 ARG A CA 1
ATOM 2344 C C . ARG A 1 288 ? 17.312 -7.360 -10.410 1.00 96.50 288 ARG A C 1
ATOM 2346 O O . ARG A 1 288 ? 16.311 -7.136 -9.729 1.00 96.50 288 ARG A O 1
ATOM 2353 N N . PHE A 1 289 ? 17.340 -8.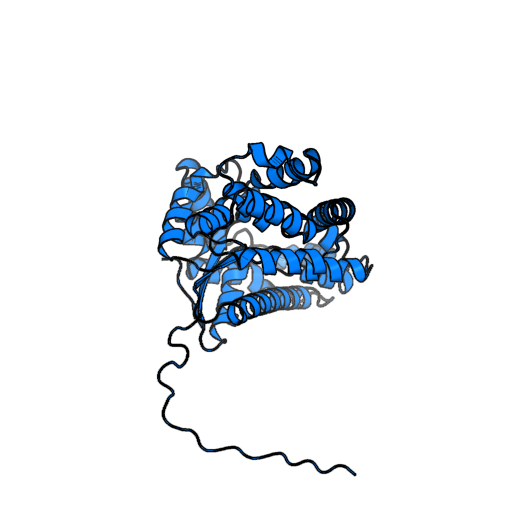255 -11.398 1.00 96.75 289 PHE A N 1
ATOM 2354 C CA . PHE A 1 289 ? 16.173 -9.063 -11.755 1.00 96.75 289 PHE A CA 1
ATOM 2355 C C . PHE A 1 289 ? 15.754 -10.014 -10.621 1.00 96.75 289 PHE A C 1
ATOM 2357 O O . PHE A 1 289 ? 14.586 -10.040 -10.236 1.00 96.75 289 PHE A O 1
ATOM 2364 N N . TYR A 1 290 ? 16.693 -10.767 -10.037 1.00 97.50 290 TYR A N 1
ATOM 2365 C CA . TYR A 1 290 ? 16.374 -11.707 -8.954 1.00 97.50 290 TYR A CA 1
ATOM 2366 C C . TYR A 1 290 ? 15.865 -11.016 -7.689 1.00 97.50 290 TYR A C 1
ATOM 2368 O O . TYR A 1 290 ? 14.983 -11.546 -7.018 1.00 97.50 290 TYR A O 1
ATOM 2376 N N . LEU A 1 291 ? 16.394 -9.839 -7.359 1.00 98.00 291 LEU A N 1
ATOM 2377 C CA . LEU A 1 291 ? 15.946 -9.060 -6.208 1.00 98.00 291 LEU A CA 1
ATOM 2378 C C . LEU A 1 291 ? 14.547 -8.468 -6.439 1.00 98.00 291 LEU A C 1
ATOM 2380 O O . LEU A 1 291 ? 13.735 -8.466 -5.515 1.00 98.00 291 LEU A O 1
ATOM 2384 N N . TRP A 1 292 ? 14.206 -8.089 -7.674 1.00 97.69 292 TRP A N 1
ATOM 2385 C CA . TRP A 1 292 ? 12.827 -7.735 -8.023 1.00 97.69 292 TRP A CA 1
ATOM 2386 C C . TRP A 1 292 ? 11.863 -8.923 -7.897 1.00 97.69 292 TRP A C 1
ATOM 2388 O O . TRP A 1 292 ? 10.782 -8.797 -7.315 1.00 97.69 292 TRP A O 1
ATOM 2398 N N . GLU A 1 293 ? 12.255 -10.101 -8.391 1.00 97.94 293 GLU A N 1
ATOM 2399 C CA . GLU A 1 293 ? 11.475 -11.331 -8.202 1.00 97.94 293 GLU A CA 1
ATOM 2400 C C . GLU A 1 293 ? 11.307 -11.660 -6.711 1.00 97.94 293 GLU A C 1
ATOM 2402 O O . GLU A 1 293 ? 10.209 -12.005 -6.268 1.00 97.94 293 GLU A O 1
ATOM 2407 N N . MET A 1 294 ? 12.365 -11.483 -5.914 1.00 98.44 294 MET A N 1
ATOM 2408 C CA . MET A 1 294 ? 12.334 -11.663 -4.463 1.00 98.44 294 MET A CA 1
ATOM 2409 C C . MET A 1 294 ? 11.313 -10.730 -3.799 1.00 98.44 294 MET A C 1
ATOM 2411 O O . MET A 1 294 ? 10.498 -11.220 -3.015 1.00 98.44 294 MET A O 1
ATOM 2415 N N . ARG A 1 295 ? 11.304 -9.426 -4.118 1.00 98.19 295 ARG A N 1
ATOM 2416 C CA . ARG A 1 295 ? 10.311 -8.479 -3.573 1.00 98.19 295 ARG A CA 1
ATOM 2417 C C . ARG A 1 295 ? 8.888 -8.921 -3.905 1.00 98.19 295 ARG A C 1
ATOM 2419 O O . ARG A 1 295 ? 8.052 -9.001 -3.009 1.00 98.19 295 ARG A O 1
ATOM 2426 N N . ASN A 1 296 ? 8.617 -9.305 -5.153 1.00 98.62 296 ASN A N 1
ATOM 2427 C CA . ASN A 1 296 ? 7.287 -9.774 -5.563 1.00 98.62 296 ASN A CA 1
ATOM 2428 C C . ASN A 1 296 ? 6.864 -11.086 -4.881 1.00 98.62 296 ASN A C 1
ATOM 2430 O O . ASN A 1 296 ? 5.700 -11.243 -4.502 1.00 98.62 296 ASN A O 1
ATOM 2434 N N . LEU A 1 297 ? 7.791 -12.022 -4.668 1.00 98.56 297 LEU A N 1
ATOM 2435 C CA . LEU A 1 297 ? 7.533 -13.237 -3.889 1.00 98.56 297 LEU A CA 1
ATOM 2436 C C . LEU A 1 297 ? 7.247 -12.921 -2.416 1.00 98.56 297 LEU A C 1
ATOM 2438 O O . LEU A 1 297 ? 6.351 -13.520 -1.823 1.00 98.56 297 LEU A O 1
ATOM 2442 N N . GLN A 1 298 ? 7.961 -11.964 -1.823 1.00 98.50 298 GLN A N 1
ATOM 2443 C CA . GLN A 1 298 ? 7.732 -11.528 -0.443 1.00 98.50 298 GLN A CA 1
ATOM 2444 C C . GLN A 1 298 ? 6.391 -10.804 -0.287 1.00 98.50 298 GLN A C 1
ATOM 2446 O O . GLN A 1 298 ? 5.658 -11.093 0.658 1.00 98.50 298 GLN A O 1
ATOM 2451 N N . ILE A 1 299 ? 6.022 -9.946 -1.241 1.00 98.75 299 ILE A N 1
ATOM 2452 C CA . ILE A 1 299 ? 4.682 -9.352 -1.309 1.00 98.75 299 ILE A CA 1
ATOM 2453 C C . ILE A 1 299 ? 3.619 -10.451 -1.409 1.00 98.75 299 ILE A C 1
ATOM 2455 O O . ILE A 1 299 ? 2.645 -10.450 -0.658 1.00 98.75 299 ILE A O 1
ATOM 2459 N N . THR A 1 300 ? 3.824 -11.437 -2.286 1.00 98.69 300 THR A N 1
ATOM 2460 C CA . THR A 1 300 ? 2.914 -12.585 -2.423 1.00 98.69 300 THR A CA 1
ATOM 2461 C C . THR A 1 300 ? 2.778 -13.349 -1.105 1.00 98.69 300 THR A C 1
ATOM 2463 O O . THR A 1 300 ? 1.667 -13.699 -0.714 1.00 98.69 300 THR A O 1
ATOM 2466 N N . ALA A 1 301 ? 3.879 -13.578 -0.386 1.00 98.38 301 ALA A N 1
ATOM 2467 C CA . ALA A 1 301 ? 3.854 -14.228 0.922 1.00 98.38 301 ALA A CA 1
ATOM 2468 C C . ALA A 1 301 ? 3.074 -13.404 1.963 1.00 98.38 301 ALA A C 1
ATOM 2470 O O . ALA A 1 301 ? 2.311 -13.969 2.748 1.00 98.38 301 ALA A O 1
ATOM 2471 N N . ASN A 1 302 ? 3.197 -12.074 1.937 1.00 98.56 302 ASN A N 1
ATOM 2472 C CA . ASN A 1 302 ? 2.403 -11.186 2.787 1.00 98.56 302 ASN A CA 1
ATOM 2473 C C . ASN A 1 302 ? 0.906 -11.254 2.437 1.00 98.56 302 ASN A C 1
ATOM 2475 O O . ASN A 1 302 ? 0.076 -11.362 3.338 1.00 98.56 302 ASN A O 1
ATOM 2479 N N . ILE A 1 303 ? 0.545 -11.292 1.151 1.00 98.62 303 ILE A N 1
ATOM 2480 C CA . ILE A 1 303 ? -0.846 -11.508 0.714 1.00 98.62 303 ILE A CA 1
ATOM 2481 C C . ILE A 1 303 ? -1.345 -12.889 1.167 1.00 98.62 303 ILE A C 1
ATOM 2483 O O . ILE A 1 303 ? -2.464 -13.006 1.663 1.00 98.62 303 ILE A O 1
ATOM 2487 N N . ALA A 1 304 ? -0.521 -13.935 1.077 1.00 98.25 304 ALA A N 1
ATOM 2488 C CA . ALA A 1 304 ? -0.870 -15.272 1.559 1.00 98.25 304 ALA A CA 1
ATOM 2489 C C . ALA A 1 304 ? -1.108 -15.296 3.081 1.00 98.25 304 ALA A C 1
ATOM 2491 O O . ALA A 1 304 ? -2.047 -15.946 3.542 1.00 98.25 304 ALA A O 1
ATOM 2492 N N . LYS A 1 305 ? -0.331 -14.532 3.866 1.00 98.19 305 LYS A N 1
ATOM 2493 C CA . LYS A 1 305 ? -0.600 -14.307 5.298 1.00 98.19 305 LYS A CA 1
ATOM 2494 C C . LYS A 1 305 ? -1.974 -13.663 5.502 1.00 98.19 305 LYS A C 1
ATOM 2496 O O . LYS A 1 305 ? -2.730 -14.128 6.351 1.00 98.19 305 LYS A O 1
ATOM 2501 N N . VAL A 1 306 ? -2.327 -12.643 4.716 1.00 98.19 306 VAL A N 1
ATOM 2502 C CA . VAL A 1 306 ? -3.662 -12.017 4.778 1.00 98.19 306 VAL A CA 1
ATOM 2503 C C . VAL A 1 306 ? -4.758 -13.031 4.436 1.00 98.19 306 VAL A C 1
ATOM 2505 O O . VAL A 1 306 ? -5.752 -13.103 5.156 1.00 98.19 306 VAL A O 1
ATOM 2508 N N . CYS A 1 307 ? -4.565 -13.867 3.412 1.00 97.31 307 CYS A N 1
ATOM 2509 C CA . CYS A 1 307 ? -5.504 -14.933 3.045 1.00 97.31 307 CYS A CA 1
ATOM 2510 C C . CYS A 1 307 ? -5.705 -15.942 4.184 1.00 97.31 307 CYS A C 1
ATOM 2512 O O . CYS A 1 307 ? -6.835 -16.323 4.475 1.00 97.31 307 CYS A O 1
ATOM 2514 N N . ALA A 1 308 ? -4.623 -16.348 4.854 1.00 96.81 308 ALA A N 1
ATOM 2515 C CA . ALA A 1 308 ? -4.675 -17.292 5.970 1.00 96.81 308 ALA A CA 1
ATOM 2516 C C . ALA A 1 308 ? -5.458 -16.742 7.174 1.00 96.81 308 ALA A C 1
ATOM 2518 O O . ALA A 1 308 ? -6.110 -17.501 7.887 1.00 96.81 308 ALA A O 1
ATOM 2519 N N . LEU A 1 309 ? -5.414 -15.425 7.387 1.00 95.81 309 LEU A N 1
ATOM 2520 C CA . LEU A 1 309 ? -6.172 -14.743 8.439 1.00 95.81 309 LEU A CA 1
ATOM 2521 C C . LEU A 1 309 ? -7.617 -14.421 8.027 1.00 95.81 309 LEU A C 1
ATOM 2523 O O . LEU A 1 309 ? -8.430 -14.088 8.885 1.00 95.81 309 LEU A O 1
ATOM 2527 N N . ASN A 1 310 ? -7.940 -14.531 6.735 1.00 95.88 310 ASN A N 1
ATOM 2528 C CA . ASN A 1 310 ? -9.233 -14.169 6.155 1.00 95.88 310 ASN A CA 1
ATOM 2529 C C . ASN A 1 310 ? -9.711 -15.246 5.153 1.00 95.88 310 ASN A C 1
ATOM 2531 O O . ASN A 1 310 ? -9.866 -14.966 3.960 1.00 95.88 310 ASN A O 1
ATOM 2535 N N . PRO A 1 311 ? -9.927 -16.496 5.602 1.00 95.50 311 PRO A N 1
ATOM 2536 C CA . PRO A 1 311 ? -10.318 -17.594 4.721 1.00 95.50 311 PRO A CA 1
ATOM 2537 C C . PRO A 1 311 ? -11.652 -17.323 4.004 1.00 95.50 311 PRO A C 1
ATOM 2539 O O . PRO A 1 311 ? -12.644 -16.972 4.640 1.00 95.50 311 PRO A O 1
ATOM 2542 N N . GLY A 1 312 ? -11.686 -17.512 2.678 1.00 95.75 312 GLY A N 1
ATOM 2543 C CA . GLY A 1 312 ? -12.895 -17.371 1.848 1.00 95.75 312 GLY A CA 1
ATOM 2544 C C . GLY A 1 312 ? -13.381 -15.931 1.645 1.00 95.75 312 GLY A C 1
ATOM 2545 O O . GLY A 1 312 ? -14.478 -15.712 1.124 1.00 95.75 312 GLY A O 1
ATOM 2546 N N . LYS A 1 313 ? -12.580 -14.949 2.070 1.00 97.38 313 LYS A N 1
ATOM 2547 C CA . LYS A 1 313 ? -12.870 -13.518 1.961 1.00 97.38 313 LYS A CA 1
ATOM 2548 C C . LYS A 1 313 ? -12.452 -12.947 0.612 1.00 97.38 313 LYS A C 1
ATOM 2550 O O . LYS A 1 313 ? -11.672 -13.557 -0.124 1.00 97.38 313 LYS A O 1
ATOM 2555 N N . ARG A 1 314 ? -12.974 -11.766 0.279 1.00 98.38 314 ARG A N 1
ATOM 2556 C CA . ARG A 1 314 ? -12.574 -11.023 -0.916 1.00 98.38 314 ARG A CA 1
ATOM 2557 C C . ARG A 1 314 ? -11.580 -9.920 -0.563 1.00 98.38 314 ARG A C 1
ATOM 2559 O O . ARG A 1 314 ? -11.884 -9.042 0.237 1.00 98.38 314 ARG A O 1
ATOM 2566 N N . ILE A 1 315 ? -10.409 -9.953 -1.184 1.00 98.81 315 ILE A N 1
ATOM 2567 C CA . ILE A 1 315 ? -9.268 -9.089 -0.880 1.00 98.81 315 ILE A CA 1
ATOM 2568 C C . ILE A 1 315 ? -8.990 -8.178 -2.078 1.00 98.81 315 ILE A C 1
ATOM 2570 O O . ILE A 1 315 ? -8.839 -8.655 -3.205 1.00 98.81 315 ILE A O 1
ATOM 2574 N N . MET A 1 316 ? -8.892 -6.874 -1.839 1.00 98.81 316 MET A N 1
ATOM 2575 C CA . MET A 1 316 ? -8.325 -5.917 -2.788 1.00 98.81 316 MET A CA 1
ATOM 2576 C C . MET A 1 316 ? -6.849 -5.707 -2.468 1.00 98.81 316 MET A C 1
ATOM 2578 O O . MET A 1 316 ? -6.507 -5.427 -1.324 1.00 98.81 316 MET A O 1
ATOM 2582 N N . VAL A 1 317 ? -5.980 -5.786 -3.469 1.00 98.81 317 VAL A N 1
ATOM 2583 C CA . VAL A 1 317 ? -4.560 -5.439 -3.356 1.00 98.81 317 VAL A CA 1
ATOM 2584 C C . VAL A 1 317 ? -4.296 -4.246 -4.259 1.00 98.81 317 VAL A C 1
ATOM 2586 O O . VAL A 1 317 ? -4.384 -4.388 -5.475 1.00 98.81 317 VAL A O 1
ATOM 2589 N N . ILE A 1 318 ? -3.985 -3.086 -3.686 1.00 98.31 318 ILE A N 1
ATOM 2590 C CA . ILE A 1 318 ? -3.599 -1.893 -4.444 1.00 98.31 318 ILE A CA 1
ATOM 2591 C C . ILE A 1 318 ? -2.074 -1.771 -4.455 1.00 98.31 318 ILE A C 1
ATOM 2593 O O . ILE A 1 318 ? -1.435 -1.775 -3.399 1.00 98.31 318 ILE A O 1
ATOM 2597 N N . ILE A 1 319 ? -1.493 -1.743 -5.651 1.00 98.38 319 ILE A N 1
ATOM 2598 C CA . ILE A 1 319 ? -0.042 -1.778 -5.843 1.00 98.38 319 ILE A CA 1
ATOM 2599 C C . ILE A 1 319 ? 0.344 -1.209 -7.206 1.00 98.38 319 ILE A C 1
ATOM 2601 O O . ILE A 1 319 ? -0.435 -1.311 -8.155 1.00 98.38 319 ILE A O 1
ATOM 2605 N N . GLY A 1 320 ? 1.554 -0.665 -7.333 1.00 97.38 320 GLY A N 1
ATOM 2606 C CA . GLY A 1 320 ? 2.116 -0.217 -8.600 1.00 97.38 320 GLY A CA 1
ATOM 2607 C C . GLY A 1 320 ? 1.955 -1.258 -9.712 1.00 97.38 320 GLY A C 1
ATOM 2608 O O . GLY A 1 320 ? 2.183 -2.458 -9.520 1.00 97.38 320 GLY A O 1
ATOM 2609 N N . ALA A 1 321 ? 1.540 -0.802 -10.897 1.00 96.88 321 ALA A N 1
ATOM 2610 C CA . ALA A 1 321 ? 1.162 -1.682 -12.006 1.00 96.88 321 ALA A CA 1
ATOM 2611 C C . ALA A 1 321 ? 2.274 -2.663 -12.437 1.00 96.88 321 ALA A C 1
ATOM 2613 O O . ALA A 1 321 ? 1.970 -3.777 -12.866 1.00 96.88 321 ALA A O 1
ATOM 2614 N N . SER A 1 322 ? 3.545 -2.303 -12.233 1.00 95.38 322 SER A N 1
ATOM 2615 C CA . SER A 1 322 ? 4.715 -3.145 -12.526 1.00 95.38 322 SER A CA 1
ATOM 2616 C C . SER A 1 322 ? 4.793 -4.425 -11.681 1.00 95.38 322 SER A C 1
ATOM 2618 O O . SER A 1 322 ? 5.433 -5.394 -12.090 1.00 95.38 322 SER A O 1
ATOM 2620 N N . HIS A 1 323 ? 4.127 -4.474 -10.523 1.00 97.75 323 HIS A N 1
ATOM 2621 C CA . HIS A 1 323 ? 4.059 -5.663 -9.669 1.00 97.75 323 HIS A CA 1
ATOM 2622 C C . HIS A 1 323 ? 2.954 -6.636 -10.088 1.00 97.75 323 HIS A C 1
ATOM 2624 O O . HIS A 1 323 ? 3.057 -7.842 -9.851 1.00 97.75 323 HIS A O 1
ATOM 2630 N N . LYS A 1 324 ? 1.880 -6.136 -10.715 1.00 97.31 324 LYS A N 1
ATOM 2631 C CA . LYS A 1 324 ? 0.627 -6.883 -10.916 1.00 97.31 324 LYS A CA 1
ATOM 2632 C C . LYS A 1 324 ? 0.850 -8.240 -11.581 1.00 97.31 324 LYS A C 1
ATOM 2634 O O . LYS A 1 324 ? 0.395 -9.255 -11.060 1.00 97.31 324 LYS A O 1
ATOM 2639 N N . THR A 1 325 ? 1.585 -8.287 -12.691 1.00 96.38 325 THR A N 1
ATOM 2640 C CA . THR A 1 325 ? 1.811 -9.537 -13.438 1.00 96.38 325 THR A CA 1
ATOM 2641 C C . THR A 1 325 ? 2.632 -10.560 -12.659 1.00 96.38 325 THR A C 1
ATOM 2643 O O . THR A 1 325 ? 2.359 -11.760 -12.747 1.00 96.38 325 THR A O 1
ATOM 2646 N N . PHE A 1 326 ? 3.597 -10.107 -11.857 1.00 98.19 326 PHE A N 1
ATOM 2647 C CA . PHE A 1 326 ? 4.377 -10.972 -10.978 1.00 98.19 326 PHE A CA 1
ATOM 2648 C C . PHE A 1 326 ? 3.503 -11.559 -9.870 1.00 98.19 326 PHE A C 1
ATOM 2650 O O . PHE A 1 326 ? 3.509 -12.773 -9.667 1.00 98.19 326 PHE A O 1
ATOM 2657 N N . LEU A 1 327 ? 2.701 -10.731 -9.200 1.00 98.56 327 LEU A N 1
ATOM 2658 C CA . LEU A 1 327 ? 1.811 -11.203 -8.141 1.00 98.56 327 LEU A CA 1
ATOM 2659 C C . LEU A 1 327 ? 0.752 -12.172 -8.674 1.00 98.56 327 LEU A C 1
ATOM 2661 O O . LEU A 1 327 ? 0.536 -13.227 -8.082 1.00 98.56 327 LEU A O 1
ATOM 2665 N N . GLU A 1 328 ? 0.137 -11.882 -9.824 1.00 97.88 328 GLU A N 1
ATOM 2666 C CA . GLU A 1 328 ? -0.819 -12.800 -10.452 1.00 97.88 328 GLU A CA 1
ATOM 2667 C C . GLU A 1 328 ? -0.166 -14.138 -10.834 1.00 97.88 328 GLU A C 1
ATOM 2669 O O . GLU A 1 328 ? -0.781 -15.192 -10.660 1.00 97.88 328 GLU A O 1
ATOM 2674 N N . LYS A 1 329 ? 1.081 -14.120 -11.328 1.00 97.56 329 LYS A N 1
ATOM 2675 C CA . LYS A 1 329 ? 1.865 -15.330 -11.642 1.00 97.56 329 LYS A CA 1
ATOM 2676 C C . LYS A 1 329 ? 2.060 -16.214 -10.406 1.00 97.56 329 LYS A C 1
ATOM 2678 O O . LYS A 1 329 ? 2.001 -17.439 -10.523 1.00 97.56 329 LYS A O 1
ATOM 2683 N N . TYR A 1 330 ? 2.294 -15.619 -9.240 1.00 98.50 330 TYR A N 1
ATOM 2684 C CA . TYR A 1 330 ? 2.546 -16.365 -8.008 1.00 98.50 330 TYR A CA 1
ATOM 2685 C C . TYR A 1 330 ? 1.271 -16.794 -7.288 1.00 98.50 330 TYR A C 1
ATOM 2687 O O . TYR A 1 330 ? 1.149 -17.957 -6.912 1.00 98.50 330 TYR A O 1
ATOM 2695 N N . LEU A 1 331 ? 0.285 -15.907 -7.159 1.00 98.19 331 LEU A N 1
ATOM 2696 C CA . LEU A 1 331 ? -0.970 -16.216 -6.469 1.00 98.19 331 LEU A CA 1
ATOM 2697 C C . LEU A 1 331 ? -1.783 -17.307 -7.175 1.00 98.19 331 LEU A C 1
ATOM 2699 O O . LEU A 1 331 ? -2.419 -18.101 -6.493 1.00 98.19 331 LEU A O 1
ATOM 2703 N N . LYS A 1 332 ? -1.707 -17.424 -8.512 1.00 96.75 332 LYS A N 1
ATOM 2704 C CA . LYS A 1 332 ? -2.347 -18.527 -9.267 1.00 96.75 332 LYS A CA 1
ATOM 2705 C C . LYS A 1 332 ? -1.847 -19.919 -8.875 1.00 96.75 332 LYS A C 1
ATOM 2707 O O . LYS A 1 332 ? -2.486 -20.905 -9.226 1.00 96.75 332 LYS A O 1
ATOM 2712 N N . GLN A 1 333 ? -0.700 -20.012 -8.204 1.00 96.56 333 GLN A N 1
ATOM 2713 C CA . GLN A 1 333 ? -0.142 -21.282 -7.738 1.00 96.56 333 GLN A CA 1
ATOM 2714 C C . GLN A 1 333 ? -0.687 -21.684 -6.362 1.00 96.56 333 GLN A C 1
ATOM 2716 O O . GLN A 1 333 ? -0.494 -22.827 -5.951 1.00 96.56 333 GLN A O 1
ATOM 2721 N N . LEU A 1 334 ? -1.355 -20.772 -5.645 1.00 95.69 334 LEU A N 1
ATOM 2722 C CA . LEU A 1 334 ? -1.957 -21.061 -4.349 1.00 95.69 334 LEU A CA 1
ATOM 2723 C C . LEU A 1 334 ? -3.307 -21.769 -4.544 1.00 95.69 334 LEU A C 1
ATOM 2725 O O . LEU A 1 334 ? -4.205 -21.211 -5.179 1.00 95.69 334 LEU A O 1
ATOM 2729 N N . PRO A 1 335 ? -3.496 -22.978 -3.984 1.00 93.62 335 PRO A N 1
ATOM 2730 C CA . PRO A 1 335 ? -4.807 -23.612 -3.956 1.00 93.62 335 PRO A CA 1
ATOM 2731 C C . PRO A 1 335 ? -5.823 -22.739 -3.211 1.00 93.62 335 PRO A C 1
ATOM 2733 O O . PRO A 1 335 ? -5.469 -22.034 -2.267 1.00 93.62 335 PRO A O 1
ATOM 2736 N N . HIS A 1 336 ? -7.095 -22.830 -3.602 1.00 93.38 336 HIS A N 1
ATOM 2737 C CA . HIS A 1 336 ? -8.208 -22.095 -2.983 1.00 93.38 336 HIS A CA 1
ATOM 2738 C C . HIS A 1 336 ? -8.121 -20.563 -3.084 1.00 93.38 336 HIS A C 1
ATOM 2740 O O . HIS A 1 336 ? -8.773 -19.854 -2.313 1.00 93.38 336 HIS A O 1
ATOM 2746 N N . VAL A 1 337 ? -7.349 -20.053 -4.047 1.00 96.69 337 VAL A N 1
ATOM 2747 C CA . VAL A 1 337 ? -7.299 -18.636 -4.409 1.00 96.69 337 VAL A CA 1
ATOM 2748 C C . VAL A 1 337 ? -7.856 -18.449 -5.817 1.00 96.69 337 VAL A C 1
ATOM 2750 O O . VAL A 1 337 ? -7.346 -19.026 -6.774 1.00 96.69 337 VAL A O 1
ATOM 2753 N N . ASP A 1 338 ? -8.860 -17.585 -5.944 1.00 97.56 338 ASP A N 1
ATOM 2754 C CA . ASP A 1 338 ? -9.390 -17.139 -7.229 1.00 97.56 338 ASP A CA 1
ATOM 2755 C C . ASP A 1 338 ? -8.930 -15.707 -7.500 1.00 97.56 338 ASP A C 1
ATOM 2757 O O . ASP A 1 338 ? -9.181 -14.798 -6.705 1.00 97.56 338 ASP A O 1
ATOM 2761 N N . LEU A 1 339 ? -8.296 -15.474 -8.648 1.00 97.88 339 LEU A N 1
ATOM 2762 C CA . LEU A 1 339 ? -7.968 -14.117 -9.074 1.00 97.88 339 LEU A CA 1
ATOM 2763 C C . LEU A 1 339 ? -9.129 -13.497 -9.845 1.00 97.88 339 LEU A C 1
ATOM 2765 O O . LEU A 1 339 ? -9.577 -14.026 -10.862 1.00 97.88 339 LEU A O 1
ATOM 2769 N N . LEU A 1 340 ? -9.585 -12.347 -9.363 1.00 97.75 340 LEU A N 1
ATOM 2770 C CA . LEU A 1 340 ? -10.579 -11.520 -10.030 1.00 97.75 340 LEU A CA 1
ATOM 2771 C C . LEU A 1 340 ? -9.907 -10.660 -11.105 1.00 97.75 340 LEU A C 1
ATOM 2773 O O . LEU A 1 340 ? -8.731 -10.311 -11.008 1.00 97.75 340 LEU A O 1
ATOM 2777 N N . SER A 1 341 ? -10.668 -10.299 -12.134 1.00 95.38 341 SER A N 1
ATOM 2778 C CA . SER A 1 341 ? -10.225 -9.384 -13.188 1.00 95.38 341 SER A CA 1
ATOM 2779 C C . SER A 1 341 ? -10.816 -7.999 -12.966 1.00 95.38 341 SER A C 1
ATOM 2781 O O . SER A 1 341 ? -11.961 -7.886 -12.540 1.00 95.38 341 SER A O 1
ATOM 2783 N N . TYR A 1 342 ? -10.041 -6.957 -13.266 1.00 94.75 342 TYR A N 1
ATOM 2784 C CA . TYR A 1 342 ? -10.515 -5.575 -13.272 1.00 94.75 342 TYR A CA 1
ATOM 2785 C C . TYR A 1 342 ? -11.304 -5.343 -14.573 1.00 94.75 342 TYR A C 1
ATOM 2787 O O . TYR A 1 342 ? -10.742 -4.891 -15.566 1.00 94.75 342 TYR A O 1
ATOM 2795 N N . ASN A 1 343 ? -12.583 -5.728 -14.591 1.00 79.12 343 ASN A N 1
ATOM 2796 C CA . ASN A 1 343 ? -13.453 -5.633 -15.776 1.00 79.12 343 ASN A CA 1
ATOM 2797 C C . ASN A 1 343 ? -14.190 -4.315 -15.841 1.00 79.12 343 ASN A C 1
ATOM 2799 O O . ASN A 1 343 ? -14.842 -3.963 -14.835 1.00 79.12 343 ASN A O 1
#

Organism: NCBI:txid1286632